Protein AF-A0A832WD34-F1 (afdb_monomer)

pLDDT: mean 85.53, std 12.36, range [41.16, 97.94]

Sequence (203 aa):
YNPTEKSVNLSGWQISSSVGQKKTLTLPPSAIIKPGQFLVYSNQILWFSDISEQVVLKDKNGEIIDQTQVISDKKNDANSWQRKYDGLISDSNQWIFRMSSPGSSNGKLFGGPTNLTELTTSVTTDKKDYLLDETVTISGNVSKRVYQEKPSFSQQELTINVDGPAKFQQSFTMYPDANLKFKTKIKLDPVLGATLGTYKVDV

Nearest PDB structures (foldseek):
  5a42-assembly1_A  TM=3.932E-01  e=2.091E-01  Escherichia coli K-12
  6ujc-assembly1_F  TM=4.995E-01  e=8.156E-01  Mus musculus
  2otp-assembly1_B  TM=2.218E-01  e=7.345E-01  Homo sapiens
  2otp-assembly1_A  TM=2.019E-01  e=6.278E-01  Homo sapiens
  6mee-assembly2_C  TM=1.961E-01  e=6.620E+00  Homo sapiens

Structure (mmCIF, N/CA/C/O backbone):
data_AF-A0A832WD34-F1
#
_entry.id   AF-A0A832WD34-F1
#
loop_
_atom_site.group_PDB
_atom_site.id
_atom_site.type_symbol
_atom_site.label_atom_id
_atom_site.label_alt_id
_atom_site.label_comp_id
_atom_site.label_asym_id
_atom_site.label_entity_id
_atom_site.label_seq_id
_atom_site.pdbx_PDB_ins_code
_atom_site.Cartn_x
_atom_site.Cartn_y
_atom_site.Cartn_z
_atom_site.occupancy
_atom_site.B_iso_or_equiv
_atom_site.auth_seq_id
_atom_site.auth_comp_id
_atom_site.auth_asym_id
_atom_site.auth_atom_id
_atom_site.pdbx_PDB_model_num
ATOM 1 N N . TYR A 1 1 ? -11.645 -2.636 10.013 1.00 88.75 1 TYR A N 1
ATOM 2 C CA . TYR A 1 1 ? -11.880 -2.478 8.564 1.00 88.75 1 TYR A CA 1
ATOM 3 C C . TYR A 1 1 ? -11.519 -3.778 7.877 1.00 88.75 1 TYR A C 1
ATOM 5 O O . TYR A 1 1 ? -10.545 -4.392 8.295 1.00 88.75 1 TYR A O 1
ATOM 13 N N . ASN A 1 2 ? -12.274 -4.195 6.863 1.00 91.50 2 ASN A N 1
ATOM 14 C CA . ASN A 1 2 ? -11.920 -5.344 6.033 1.00 91.50 2 ASN A CA 1
ATOM 15 C C . ASN A 1 2 ? -11.350 -4.872 4.678 1.00 91.50 2 ASN A C 1
ATOM 17 O O . ASN A 1 2 ? -12.132 -4.443 3.829 1.00 91.50 2 ASN A O 1
ATOM 21 N N . PRO A 1 3 ? -10.021 -4.960 4.459 1.00 84.31 3 PRO A N 1
ATOM 22 C CA . PRO A 1 3 ? -9.390 -4.592 3.188 1.00 84.31 3 PRO A CA 1
ATOM 23 C C . PRO A 1 3 ? -9.536 -5.645 2.082 1.00 84.31 3 PRO A C 1
ATOM 25 O O . PRO A 1 3 ? -9.027 -5.429 0.988 1.00 84.31 3 PRO A O 1
ATOM 28 N N . THR A 1 4 ? -10.147 -6.798 2.358 1.00 84.62 4 THR A N 1
ATOM 29 C CA . THR A 1 4 ? -10.204 -7.926 1.420 1.00 84.62 4 THR A CA 1
ATOM 30 C C . THR A 1 4 ? -11.494 -7.928 0.600 1.00 84.62 4 THR A C 1
ATOM 32 O O . THR A 1 4 ? -12.499 -7.341 0.995 1.00 84.62 4 THR A O 1
ATOM 35 N N . GLU A 1 5 ? -11.489 -8.677 -0.504 1.00 86.44 5 GLU A N 1
ATOM 36 C CA . GLU A 1 5 ? -12.651 -8.865 -1.390 1.00 86.44 5 GLU A CA 1
ATOM 37 C C . GLU A 1 5 ? -13.674 -9.887 -0.865 1.00 86.44 5 GLU A C 1
ATOM 39 O O . GLU A 1 5 ? -14.709 -10.130 -1.486 1.00 86.44 5 GLU A O 1
ATOM 44 N N . LYS A 1 6 ? -13.411 -10.518 0.285 1.00 91.25 6 LYS A N 1
ATOM 45 C CA . LYS A 1 6 ? -14.305 -11.515 0.890 1.00 91.25 6 LYS A CA 1
ATOM 46 C C . LYS A 1 6 ? -14.783 -11.049 2.251 1.00 91.25 6 LYS A C 1
ATOM 48 O O . LYS A 1 6 ? -14.125 -10.269 2.927 1.00 91.25 6 LYS A O 1
ATOM 53 N N . SER A 1 7 ? -15.943 -11.542 2.672 1.00 93.56 7 SER A N 1
ATOM 54 C CA . SER A 1 7 ? -16.406 -11.291 4.037 1.00 93.56 7 SER A CA 1
ATOM 55 C C . SER A 1 7 ? -15.483 -11.986 5.038 1.00 93.56 7 SER A C 1
ATOM 57 O O . SER A 1 7 ? -15.128 -13.149 4.848 1.00 93.56 7 SER A O 1
ATOM 59 N N . VAL A 1 8 ? -15.125 -11.283 6.110 1.00 95.06 8 VAL A N 1
ATOM 60 C CA . VAL A 1 8 ? -14.297 -11.810 7.200 1.00 95.06 8 VAL A CA 1
ATOM 61 C C . VAL A 1 8 ? -15.191 -12.064 8.405 1.00 95.06 8 VAL A C 1
ATOM 63 O O . VAL A 1 8 ? -15.891 -11.160 8.858 1.00 95.06 8 VAL A O 1
ATOM 66 N N . ASN A 1 9 ? -15.177 -13.295 8.914 1.00 96.19 9 ASN A N 1
ATOM 67 C CA . ASN A 1 9 ? -15.919 -13.678 10.110 1.00 96.19 9 ASN A CA 1
ATOM 68 C C . ASN A 1 9 ? -15.007 -13.598 11.342 1.00 96.19 9 ASN A C 1
ATOM 70 O O . ASN A 1 9 ? -14.022 -14.326 11.430 1.00 96.19 9 ASN A O 1
ATOM 74 N N . LEU A 1 10 ? -15.365 -12.731 12.287 1.00 96.19 10 LEU A N 1
ATOM 75 C CA . LEU A 1 10 ? -14.656 -12.494 13.544 1.00 96.19 10 LEU A CA 1
ATOM 76 C C . LEU A 1 10 ? -15.416 -13.056 14.756 1.00 96.19 10 LEU A C 1
ATOM 78 O O . LEU A 1 10 ? -15.178 -12.649 15.889 1.00 96.19 10 LEU A O 1
ATOM 82 N N . SER A 1 11 ? -16.364 -13.968 14.544 1.00 96.62 11 SER A N 1
ATOM 83 C CA . SER A 1 11 ? -17.124 -14.591 15.633 1.00 96.62 11 SER A CA 1
ATOM 84 C C . SER A 1 11 ? -16.194 -15.252 16.649 1.00 96.62 11 SER A C 1
ATOM 86 O O . SER A 1 11 ? -15.326 -16.046 16.280 1.00 96.62 11 SER A O 1
ATOM 88 N N . GLY A 1 12 ? -16.383 -14.936 17.931 1.00 95.88 12 GLY A N 1
ATOM 89 C CA . GLY A 1 12 ? -15.562 -15.465 19.023 1.00 95.88 12 GLY A CA 1
ATOM 90 C C . GLY A 1 12 ? -14.187 -14.808 19.176 1.00 95.88 12 GLY A C 1
ATOM 91 O O . GLY A 1 12 ? -13.471 -15.152 20.110 1.00 95.88 12 GLY A O 1
ATOM 92 N N . TRP A 1 13 ? -13.817 -13.859 18.311 1.00 96.75 13 TRP A N 1
ATOM 93 C CA . TRP A 1 13 ? -12.621 -13.035 18.511 1.00 96.75 13 TRP A CA 1
ATOM 94 C C . TRP A 1 13 ? -12.803 -12.115 19.714 1.00 96.75 13 TRP A C 1
ATOM 96 O O . TRP A 1 13 ? -13.922 -11.900 20.185 1.00 96.75 13 TRP A O 1
ATOM 106 N N . GLN A 1 14 ? -11.707 -11.547 20.207 1.00 94.00 14 GLN A N 1
ATOM 107 C CA . GLN A 1 14 ? -11.714 -10.750 21.425 1.00 94.00 14 GLN A CA 1
ATOM 108 C C . GLN A 1 14 ? -11.053 -9.389 21.234 1.00 94.00 14 GLN A C 1
ATOM 110 O O . GLN A 1 14 ? -9.983 -9.283 20.643 1.00 94.00 14 GLN A O 1
ATOM 115 N N . ILE A 1 15 ? -11.675 -8.349 21.789 1.00 92.00 15 ILE A N 1
ATOM 116 C CA . ILE A 1 15 ? -11.064 -7.031 21.988 1.00 92.00 15 ILE A CA 1
ATOM 117 C C . ILE A 1 15 ? -10.775 -6.892 23.480 1.00 92.00 15 ILE A C 1
ATOM 119 O O . ILE A 1 15 ? -11.701 -6.904 24.293 1.00 92.00 15 ILE A O 1
ATOM 123 N N . SER A 1 16 ? -9.505 -6.768 23.848 1.00 88.75 16 SER A N 1
ATOM 124 C CA . SER A 1 16 ? -9.070 -6.694 25.247 1.00 88.75 16 SER A CA 1
ATOM 125 C C . SER A 1 16 ? -8.228 -5.455 25.537 1.00 88.75 16 SER A C 1
ATOM 127 O O . SER A 1 16 ? -7.508 -4.985 24.655 1.00 88.75 16 SER A O 1
ATOM 129 N N . SER A 1 17 ? -8.292 -4.955 26.774 1.00 85.56 17 SER A N 1
ATOM 130 C CA . SER A 1 17 ? -7.327 -3.978 27.296 1.00 85.56 17 SER A CA 1
ATOM 131 C C . SER A 1 17 ? -6.049 -4.693 27.752 1.00 85.56 17 SER A C 1
ATOM 133 O O . SER A 1 17 ? -6.120 -5.806 28.289 1.00 85.56 17 SER A O 1
ATOM 135 N N . SER A 1 18 ? -4.878 -4.103 27.507 1.00 71.31 18 SER A N 1
ATOM 136 C CA . SER A 1 18 ? -3.597 -4.709 27.898 1.00 71.31 18 SER A CA 1
ATOM 137 C C . SER A 1 18 ? -3.152 -4.306 29.305 1.00 71.31 18 SER A C 1
ATOM 139 O O . SER A 1 18 ? -2.456 -5.084 29.964 1.00 71.31 18 SER A O 1
ATOM 141 N N . VAL A 1 19 ? -3.581 -3.140 29.802 1.00 62.22 19 VAL A N 1
ATOM 142 C CA . VAL A 1 19 ? -3.152 -2.568 31.084 1.00 62.22 19 VAL A CA 1
ATOM 143 C C . VAL A 1 19 ? -4.368 -2.358 32.005 1.00 62.22 19 VAL A C 1
ATOM 145 O O . VAL A 1 19 ? -5.505 -2.183 31.577 1.00 62.22 19 VAL A O 1
ATOM 148 N N . GLY A 1 20 ? -4.172 -2.489 33.320 1.00 61.31 20 GLY A N 1
ATOM 149 C CA . GLY A 1 20 ? -5.226 -2.257 34.316 1.00 61.31 20 GLY A CA 1
ATOM 150 C C . GLY A 1 20 ? -6.281 -3.370 34.424 1.00 61.31 20 GLY A C 1
ATOM 151 O O . GLY A 1 20 ? -5.977 -4.475 34.873 1.00 61.31 20 GLY A O 1
ATOM 152 N N . GLN A 1 21 ? -7.541 -3.058 34.081 1.00 59.19 21 GLN A N 1
ATOM 153 C CA . GLN A 1 21 ? -8.738 -3.853 34.431 1.00 59.19 21 GLN A CA 1
ATOM 154 C C . GLN A 1 21 ? -8.922 -5.152 33.616 1.00 59.19 21 GLN A C 1
ATOM 156 O O . GLN A 1 21 ? -9.857 -5.903 33.895 1.00 59.19 21 GLN A O 1
ATOM 161 N N . LYS A 1 22 ? -8.048 -5.430 32.630 1.00 72.38 22 LYS A N 1
ATOM 162 C CA . LYS A 1 22 ? -8.058 -6.632 31.762 1.00 72.38 22 LYS A CA 1
ATOM 163 C C . LYS A 1 22 ? -9.449 -6.970 31.205 1.00 72.38 22 LYS A C 1
ATOM 165 O O . LYS A 1 22 ? -9.848 -8.136 31.128 1.00 72.38 22 LYS A O 1
ATOM 170 N N . LYS A 1 23 ? -10.212 -5.944 30.828 1.00 82.38 23 LYS A N 1
ATOM 171 C CA . LYS A 1 23 ? -11.563 -6.125 30.290 1.00 82.38 23 LYS A CA 1
ATOM 172 C C . LYS A 1 23 ? -11.483 -6.726 28.896 1.00 82.38 23 LYS A C 1
ATOM 174 O O . LYS A 1 23 ? -10.657 -6.309 28.087 1.00 82.38 23 LYS A O 1
ATOM 179 N N . THR A 1 24 ? -12.359 -7.688 28.616 1.00 88.44 24 THR A N 1
ATOM 180 C CA . THR A 1 24 ? -12.393 -8.412 27.341 1.00 88.44 24 THR A CA 1
ATOM 181 C C . THR A 1 24 ? -13.810 -8.446 26.784 1.00 88.44 24 THR A C 1
ATOM 183 O O . THR A 1 24 ? -14.747 -8.837 27.476 1.00 88.44 24 THR A O 1
ATOM 186 N N . LEU A 1 25 ? -13.967 -8.022 25.532 1.00 90.62 25 LEU A N 1
ATOM 187 C CA . LEU A 1 25 ? -15.200 -8.106 24.758 1.00 90.62 25 LEU A CA 1
ATOM 188 C C . LEU A 1 25 ? -15.053 -9.260 23.773 1.00 90.62 25 LEU A C 1
ATOM 190 O O . LEU A 1 25 ? -14.199 -9.197 22.893 1.00 90.62 25 LEU A O 1
ATOM 194 N N . THR A 1 26 ? -15.892 -10.287 23.901 1.00 93.12 26 THR A N 1
ATOM 195 C CA . THR A 1 26 ? -15.971 -11.362 22.903 1.00 93.12 26 THR A CA 1
ATOM 196 C C . THR A 1 26 ? -16.969 -10.970 21.820 1.00 93.12 26 THR A C 1
ATOM 198 O O . THR A 1 26 ? -18.099 -10.586 22.124 1.00 93.12 26 THR A O 1
ATOM 201 N N . LEU A 1 27 ? -16.551 -11.047 20.560 1.00 94.00 27 LEU A N 1
ATOM 202 C CA . LEU A 1 27 ? -17.364 -10.645 19.422 1.00 94.00 27 LEU A CA 1
ATOM 203 C C . LEU A 1 27 ? -18.474 -11.67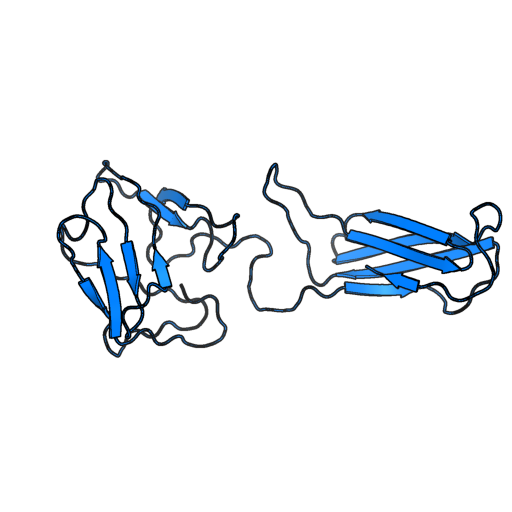7 19.150 1.00 94.00 27 LEU A C 1
ATOM 205 O O . LEU A 1 27 ? -18.207 -12.886 19.167 1.00 94.00 27 LEU A O 1
ATOM 209 N N . PRO A 1 28 ? -19.715 -11.228 18.885 1.00 94.31 28 PRO A N 1
ATOM 210 C CA . PRO A 1 28 ? -20.861 -12.118 18.729 1.00 94.31 28 PRO A CA 1
ATOM 211 C C . PRO A 1 28 ? -20.768 -12.962 17.445 1.00 94.31 28 PRO A C 1
ATOM 213 O O . PRO A 1 28 ? -20.027 -12.608 16.527 1.00 94.31 28 PRO A O 1
ATOM 216 N N . PRO A 1 29 ? -21.589 -14.021 17.306 1.00 93.12 29 PRO A N 1
ATOM 217 C CA . PRO A 1 29 ? -21.681 -14.823 16.077 1.00 93.12 29 PRO A CA 1
ATOM 218 C C . PRO A 1 29 ? -22.020 -14.029 14.801 1.00 93.12 29 PRO A C 1
ATOM 220 O O . PRO A 1 29 ? -21.829 -14.502 13.684 1.00 93.12 29 PRO A O 1
ATOM 223 N N . SER A 1 30 ? -22.556 -12.817 14.952 1.00 92.38 30 SER A N 1
ATOM 224 C CA . SER A 1 30 ? -22.881 -11.902 13.856 1.00 92.38 30 SER A CA 1
ATOM 225 C C . SER A 1 30 ? -21.730 -10.965 13.471 1.00 92.38 30 SER A C 1
ATOM 227 O O . SER A 1 30 ? -21.931 -10.074 12.647 1.00 92.38 30 SER A O 1
ATOM 229 N N . ALA A 1 31 ? -20.536 -11.121 14.057 1.00 95.44 31 ALA A N 1
ATOM 230 C CA . ALA A 1 31 ? -19.374 -10.265 13.815 1.00 95.44 31 ALA A CA 1
ATOM 231 C C . ALA A 1 31 ? -18.721 -10.549 12.452 1.00 95.44 31 ALA A C 1
ATOM 233 O O . ALA A 1 31 ? -17.592 -11.026 12.361 1.00 95.44 31 ALA A O 1
ATOM 234 N N . ILE A 1 32 ? -19.444 -10.254 11.374 1.00 96.06 32 ILE A N 1
ATOM 235 C CA . ILE A 1 32 ? -18.994 -10.431 9.995 1.00 96.06 32 ILE A CA 1
ATOM 236 C C . ILE A 1 32 ? -18.754 -9.057 9.377 1.00 96.06 32 ILE A C 1
ATOM 238 O O . ILE A 1 32 ? -19.649 -8.213 9.340 1.00 96.06 32 ILE A O 1
ATOM 242 N N . ILE A 1 33 ? -17.554 -8.842 8.841 1.00 95.00 33 ILE A N 1
ATOM 243 C CA . ILE A 1 33 ? -17.196 -7.614 8.130 1.00 95.00 33 ILE A CA 1
ATOM 244 C C . ILE A 1 33 ? -17.207 -7.889 6.630 1.00 95.00 33 ILE A C 1
ATOM 246 O O . ILE A 1 33 ? -16.381 -8.651 6.126 1.00 95.00 33 ILE A O 1
ATOM 250 N N . LYS A 1 34 ? -18.125 -7.255 5.898 1.00 94.19 34 LYS A N 1
ATOM 251 C CA . LYS A 1 34 ? -18.163 -7.314 4.426 1.00 94.19 34 LYS A CA 1
ATOM 252 C C . LYS A 1 34 ? -16.952 -6.588 3.801 1.00 94.19 34 LYS A C 1
ATOM 254 O O . LYS A 1 34 ? -16.343 -5.760 4.484 1.00 94.19 34 LYS A O 1
ATOM 259 N N . PRO A 1 35 ? -16.610 -6.862 2.528 1.00 91.38 35 PRO A N 1
ATOM 260 C CA . PRO A 1 35 ? -15.543 -6.155 1.818 1.00 91.38 35 PRO A CA 1
ATOM 261 C C . PRO A 1 35 ? -15.674 -4.633 1.925 1.00 91.38 35 PRO A C 1
ATOM 263 O O . PRO A 1 35 ? -16.764 -4.084 1.746 1.00 91.38 35 PRO A O 1
ATOM 266 N N . GLY A 1 36 ? -14.580 -3.955 2.269 1.00 86.25 36 GLY A N 1
ATOM 267 C CA . GLY A 1 36 ? -14.528 -2.496 2.380 1.00 86.25 36 GLY A CA 1
ATOM 268 C C . GLY A 1 36 ? -15.348 -1.890 3.526 1.00 86.25 36 GLY A C 1
ATOM 269 O O . GLY A 1 36 ? -15.499 -0.672 3.577 1.00 86.25 36 GLY A O 1
ATOM 270 N N . GLN A 1 37 ? -15.900 -2.701 4.433 1.00 92.00 37 GLN A N 1
ATOM 271 C CA . GLN A 1 37 ? -16.712 -2.217 5.551 1.00 92.00 37 GLN A CA 1
ATOM 272 C C . GLN A 1 37 ? -15.920 -2.122 6.860 1.00 92.00 37 GLN A C 1
ATOM 274 O O . GLN A 1 37 ? -14.842 -2.703 7.045 1.00 92.00 37 GLN A O 1
ATOM 279 N N . PHE A 1 38 ? -16.502 -1.385 7.802 1.00 92.25 38 PHE A N 1
ATOM 280 C CA . PHE A 1 38 ? -16.020 -1.236 9.167 1.00 92.25 38 PHE A CA 1
ATOM 281 C C . PHE A 1 38 ? -16.971 -1.942 10.122 1.00 92.25 38 PHE A C 1
ATOM 283 O O . PHE A 1 38 ? -18.183 -1.935 9.932 1.00 92.25 38 PHE A O 1
ATOM 290 N N . LEU A 1 39 ? -16.401 -2.519 11.174 1.00 91.94 39 LEU A N 1
ATOM 291 C CA . LEU A 1 39 ? -17.155 -2.961 12.332 1.00 91.94 39 LEU A CA 1
ATOM 292 C C . LEU A 1 39 ? -16.748 -2.057 13.482 1.00 91.94 39 LEU A C 1
ATOM 294 O O . LEU A 1 39 ? -15.557 -1.913 13.762 1.00 91.94 39 LEU A O 1
ATOM 298 N N . VAL A 1 40 ? -17.737 -1.399 14.069 1.00 90.12 40 VAL A N 1
ATOM 299 C CA . VAL A 1 40 ? -17.545 -0.407 15.121 1.00 90.12 40 VAL A CA 1
ATOM 300 C C . VAL A 1 40 ? -18.183 -0.951 16.379 1.00 90.12 40 VAL A C 1
ATOM 302 O O . VAL A 1 40 ? -19.339 -1.368 16.358 1.00 90.12 40 VAL A O 1
ATOM 305 N N . TYR A 1 41 ? -17.424 -0.929 17.466 1.00 85.50 41 TYR A N 1
ATOM 306 C CA . TYR A 1 41 ? -17.918 -1.282 18.783 1.00 85.50 41 TYR A CA 1
ATOM 307 C C . TYR A 1 41 ? -17.806 -0.071 19.688 1.00 85.50 41 TYR A C 1
ATOM 309 O O . TYR A 1 41 ? -16.733 0.508 19.843 1.00 85.50 41 TYR A O 1
ATOM 317 N N . SER A 1 42 ? -18.926 0.277 20.301 1.00 80.19 42 SER A N 1
ATOM 318 C CA . SER A 1 42 ? -18.961 1.145 21.466 1.00 80.19 42 SER A CA 1
ATOM 319 C C . SER A 1 42 ? -19.165 0.251 22.675 1.00 80.19 42 SER A C 1
ATOM 321 O O . SER A 1 42 ? -19.980 -0.670 22.637 1.00 80.19 42 SER A O 1
ATOM 323 N N . ASN A 1 43 ? -18.395 0.488 23.727 1.00 73.38 43 ASN A N 1
ATOM 324 C CA . ASN A 1 43 ? -18.474 -0.305 24.942 1.00 73.38 43 ASN A CA 1
ATOM 325 C C . ASN A 1 43 ? -18.774 0.585 26.150 1.00 73.38 43 ASN A C 1
ATOM 327 O O . ASN A 1 43 ? -18.927 1.798 26.010 1.00 73.38 43 ASN A O 1
ATOM 331 N N . GLN A 1 44 ? -18.903 -0.021 27.328 1.00 71.06 44 GLN A N 1
ATOM 332 C CA . GLN A 1 44 ? -19.229 0.689 28.561 1.00 71.06 44 GLN A CA 1
ATOM 333 C C . GLN A 1 44 ? -18.168 1.743 28.915 1.00 71.06 44 GLN A C 1
ATOM 335 O O . GLN A 1 44 ? -16.987 1.600 28.594 1.00 71.06 44 GLN A O 1
ATOM 340 N N . ILE A 1 45 ? -18.600 2.787 29.625 1.00 67.38 45 ILE A N 1
ATOM 341 C CA . ILE A 1 45 ? -17.722 3.827 30.175 1.00 67.38 45 ILE A CA 1
ATOM 342 C C . ILE A 1 45 ? -16.634 3.155 31.042 1.00 67.38 45 ILE A C 1
ATOM 344 O O . ILE A 1 45 ? -16.897 2.152 31.710 1.00 67.38 45 ILE A O 1
ATOM 348 N N . LEU A 1 46 ? -15.409 3.697 31.031 1.00 68.75 46 LEU A N 1
ATOM 349 C CA . LEU A 1 46 ? -14.242 3.175 31.767 1.00 68.75 46 LEU A CA 1
ATOM 350 C C . LEU A 1 46 ? -13.768 1.782 31.310 1.00 68.75 46 LEU A C 1
ATOM 352 O O . LEU A 1 46 ? -13.296 0.980 32.120 1.00 68.75 46 LEU A O 1
ATOM 356 N N . TRP A 1 47 ? -13.925 1.440 30.028 1.00 76.38 47 TRP A N 1
ATOM 357 C CA . TRP A 1 47 ? -13.357 0.197 29.490 1.00 76.38 47 TRP A CA 1
ATOM 358 C C . TRP A 1 47 ? -11.826 0.236 29.385 1.00 76.38 47 TRP A C 1
ATOM 360 O O . TRP A 1 47 ? -11.170 -0.777 29.616 1.00 76.38 47 TRP A O 1
ATOM 370 N N . PHE A 1 48 ? -11.283 1.408 29.062 1.00 77.25 48 PHE A N 1
ATOM 371 C CA . PHE A 1 48 ? -9.862 1.676 28.861 1.00 77.25 48 PHE A CA 1
ATOM 372 C C . PHE A 1 48 ? -9.400 2.763 29.834 1.00 77.25 48 PHE A C 1
ATOM 374 O O . PHE A 1 48 ? -10.190 3.638 30.193 1.00 77.25 48 PHE A O 1
ATOM 381 N N . SER A 1 49 ? -8.144 2.689 30.275 1.00 75.88 49 SER A N 1
ATOM 382 C CA . SER A 1 49 ? -7.473 3.794 30.963 1.00 75.88 49 SER A CA 1
ATOM 383 C C . SER A 1 49 ? -7.078 4.884 29.962 1.00 75.88 49 SER A C 1
ATOM 385 O O . SER A 1 49 ? -6.597 4.583 28.873 1.00 75.88 49 SER A O 1
ATOM 387 N N . ASP A 1 50 ? -7.186 6.150 30.362 1.00 74.56 50 ASP A N 1
ATOM 388 C CA . ASP A 1 50 ? -6.727 7.304 29.566 1.00 74.56 50 ASP A CA 1
ATOM 389 C C . ASP A 1 50 ? -5.184 7.385 29.479 1.00 74.56 50 ASP A C 1
ATOM 391 O O . ASP A 1 50 ? -4.606 8.180 28.729 1.00 74.56 50 ASP A O 1
ATOM 395 N N . ILE A 1 51 ? -4.489 6.570 30.283 1.00 77.25 51 ILE A N 1
ATOM 396 C CA . ILE A 1 51 ? -3.033 6.567 30.438 1.00 77.25 51 ILE A CA 1
ATOM 397 C C . ILE A 1 51 ? -2.474 5.170 30.185 1.00 77.25 51 ILE A C 1
ATOM 399 O O . ILE A 1 51 ? -2.907 4.203 30.817 1.00 77.25 51 ILE A O 1
ATOM 403 N N . SER A 1 52 ? -1.444 5.115 29.333 1.00 78.00 52 SER A N 1
ATOM 404 C CA . SER A 1 52 ? -0.613 3.933 29.056 1.00 78.00 52 SER A CA 1
ATOM 405 C C . SER A 1 52 ? -1.406 2.664 28.733 1.00 78.00 52 SER A C 1
ATOM 407 O O . SER A 1 52 ? -1.013 1.569 29.126 1.00 78.00 52 SER A O 1
ATOM 409 N N . GLU A 1 53 ? -2.519 2.810 28.022 1.00 81.88 53 GLU A N 1
ATOM 410 C CA . GLU A 1 53 ? -3.376 1.701 27.620 1.00 81.88 53 GLU A CA 1
ATOM 411 C C . GLU A 1 53 ? -3.054 1.256 26.192 1.00 81.88 53 GLU A C 1
ATOM 413 O O . GLU A 1 53 ? -2.523 2.015 25.375 1.00 81.88 53 GLU A O 1
ATOM 418 N N . GLN A 1 54 ? -3.394 0.011 25.879 1.00 86.56 54 GLN A N 1
ATOM 419 C CA . GLN A 1 54 ? -3.400 -0.481 24.511 1.00 86.56 54 GLN A CA 1
ATOM 420 C C . GLN A 1 54 ? -4.625 -1.367 24.285 1.00 86.56 54 GLN A C 1
ATOM 422 O O . GLN A 1 54 ? -5.036 -2.152 25.144 1.00 86.56 54 GLN A O 1
ATOM 427 N N . VAL A 1 55 ? -5.192 -1.253 23.086 1.00 88.19 55 VAL A N 1
ATOM 428 C CA . VAL A 1 55 ? -6.260 -2.137 22.624 1.00 88.19 55 VAL A CA 1
ATOM 429 C C . VAL A 1 55 ? -5.622 -3.296 21.876 1.00 88.19 55 VAL A C 1
ATOM 431 O O . VAL A 1 55 ? -4.828 -3.087 20.959 1.00 88.19 55 VAL A O 1
ATOM 434 N N . VAL A 1 56 ? -5.975 -4.516 22.267 1.00 89.62 56 VAL A N 1
ATOM 435 C CA . VAL A 1 56 ? -5.467 -5.755 21.672 1.00 89.62 56 VAL A CA 1
ATOM 436 C C . VAL A 1 56 ? -6.622 -6.507 21.030 1.00 89.62 56 VAL A C 1
ATOM 438 O O . VAL A 1 56 ? -7.643 -6.750 21.678 1.00 89.62 56 VAL A O 1
ATOM 441 N N . LEU A 1 57 ? -6.448 -6.897 19.772 1.00 92.12 57 LEU A N 1
ATOM 442 C CA . LEU A 1 57 ? -7.347 -7.780 19.044 1.00 92.12 57 LEU A CA 1
ATOM 443 C C . LEU A 1 57 ? -6.765 -9.194 19.050 1.00 92.12 57 LEU A C 1
ATOM 445 O O . LEU A 1 57 ? -5.642 -9.404 18.590 1.00 92.12 57 LEU A O 1
ATOM 449 N N . LYS A 1 58 ? -7.541 -10.159 19.539 1.00 93.81 58 LYS A N 1
ATOM 450 C CA . LYS A 1 58 ? -7.183 -11.578 19.541 1.00 93.81 58 LYS A CA 1
ATOM 451 C C . LYS A 1 58 ? -8.162 -12.394 18.718 1.00 93.81 58 LYS A C 1
ATOM 453 O O . LYS A 1 58 ? -9.349 -12.064 18.662 1.00 93.81 58 LYS A O 1
ATOM 458 N N . ASP A 1 59 ? -7.674 -13.461 18.107 1.00 94.75 59 ASP A N 1
ATOM 459 C CA . ASP A 1 59 ? -8.528 -14.436 17.444 1.00 94.75 59 ASP A CA 1
ATOM 460 C C . ASP A 1 59 ? -9.289 -15.314 18.459 1.00 94.75 59 ASP A C 1
ATOM 462 O O . ASP A 1 59 ? -9.150 -15.178 19.677 1.00 94.75 59 ASP A O 1
ATOM 466 N N . LYS A 1 60 ? -10.113 -16.240 17.954 1.00 94.81 60 LYS A N 1
ATOM 467 C CA . LYS A 1 60 ? -10.892 -17.173 18.788 1.00 94.81 60 LYS A CA 1
ATOM 468 C C . LYS A 1 60 ? -10.041 -18.152 19.612 1.00 94.81 60 LYS A C 1
ATOM 470 O O . LYS A 1 60 ? -10.566 -18.767 20.535 1.00 94.81 60 LYS A O 1
ATOM 475 N N . ASN A 1 61 ? -8.771 -18.344 19.250 1.00 94.38 61 ASN A N 1
ATOM 476 C CA . ASN A 1 61 ? -7.834 -19.223 19.947 1.00 94.38 61 ASN A CA 1
ATOM 477 C C . ASN A 1 61 ? -6.987 -18.448 20.975 1.00 94.38 61 ASN A C 1
ATOM 479 O O . ASN A 1 61 ? -6.232 -19.059 21.728 1.00 94.38 61 ASN A O 1
ATOM 483 N N . GLY A 1 62 ? -7.122 -17.118 21.027 1.00 89.94 62 GLY A N 1
ATOM 484 C CA . GLY A 1 62 ? -6.383 -16.235 21.925 1.00 89.94 62 GLY A CA 1
ATOM 485 C C . GLY A 1 62 ? -5.071 -15.692 21.349 1.00 89.94 62 GLY A C 1
ATOM 486 O O . GLY A 1 62 ? -4.340 -15.020 22.081 1.00 89.94 62 GLY A O 1
ATOM 487 N N . GLU A 1 63 ? -4.771 -15.940 20.072 1.00 94.12 63 GLU A N 1
ATOM 488 C CA . GLU A 1 63 ? -3.596 -15.391 19.387 1.00 94.12 63 GLU A CA 1
ATOM 489 C C . GLU A 1 63 ? -3.779 -13.893 19.122 1.00 94.12 63 GLU A C 1
ATOM 491 O O . GLU A 1 63 ? -4.856 -13.456 18.718 1.00 94.12 63 GLU A O 1
ATOM 496 N N . ILE A 1 64 ? -2.737 -13.087 19.352 1.00 91.38 64 ILE A N 1
ATOM 497 C CA . ILE A 1 64 ? -2.774 -11.640 19.101 1.00 91.38 64 ILE A CA 1
ATOM 498 C C . ILE A 1 64 ? -2.653 -11.385 17.597 1.00 91.38 64 ILE A C 1
ATOM 500 O O . ILE A 1 64 ? -1.628 -11.694 16.997 1.00 91.38 64 ILE A O 1
ATOM 504 N N . ILE A 1 65 ? -3.678 -10.763 17.014 1.00 90.94 65 ILE A N 1
ATOM 505 C CA . ILE A 1 65 ? -3.737 -10.436 15.583 1.00 90.94 65 ILE A CA 1
ATOM 506 C C . ILE A 1 65 ? -3.312 -8.992 15.309 1.00 90.94 65 ILE A C 1
ATOM 508 O O . ILE A 1 65 ? -2.633 -8.725 14.322 1.00 90.94 65 ILE A O 1
ATOM 512 N N . ASP A 1 66 ? -3.711 -8.048 16.164 1.00 88.81 66 ASP A N 1
ATOM 513 C CA . ASP A 1 66 ? -3.271 -6.652 16.078 1.00 88.81 66 ASP A CA 1
ATOM 514 C C . ASP A 1 66 ? -3.305 -5.996 17.461 1.00 88.81 66 ASP A C 1
ATOM 516 O O . ASP A 1 66 ? -4.028 -6.427 18.364 1.00 88.81 66 ASP A O 1
ATOM 520 N N . GLN A 1 67 ? -2.533 -4.929 17.622 1.00 88.38 67 GLN A N 1
ATOM 521 C CA . GLN A 1 67 ? -2.515 -4.126 18.835 1.00 88.38 67 GLN A CA 1
ATOM 522 C C . GLN A 1 67 ? -2.180 -2.667 18.527 1.00 88.38 67 GLN A C 1
ATOM 524 O O . GLN A 1 67 ? -1.412 -2.351 17.614 1.00 88.38 67 GLN A O 1
ATOM 529 N N . THR A 1 68 ? -2.745 -1.753 19.308 1.00 87.19 68 THR A N 1
ATOM 530 C CA . THR A 1 68 ? -2.409 -0.327 19.206 1.00 87.19 68 THR A CA 1
ATOM 531 C C . THR A 1 68 ? -1.024 -0.044 19.777 1.00 87.19 68 THR A C 1
ATOM 533 O O . THR A 1 68 ? -0.452 -0.863 20.494 1.00 87.19 68 THR A O 1
ATOM 536 N N . GLN A 1 69 ? -0.467 1.134 19.497 1.00 85.12 69 GLN A N 1
ATOM 537 C CA . GLN A 1 69 ? 0.655 1.618 20.305 1.00 85.12 69 GLN A CA 1
ATOM 538 C C . GLN A 1 69 ? 0.174 1.914 21.735 1.00 85.12 69 GLN A C 1
ATOM 540 O O . GLN A 1 69 ? -1.014 2.163 21.952 1.00 85.12 69 GLN A O 1
ATOM 545 N N . VAL A 1 70 ? 1.101 1.883 22.696 1.00 85.62 70 VAL A N 1
ATOM 546 C CA . VAL A 1 70 ? 0.844 2.325 24.072 1.00 85.62 70 VAL A CA 1
ATOM 547 C C . VAL A 1 70 ? 0.923 3.847 24.087 1.00 85.62 70 VAL A C 1
ATOM 549 O O . VAL A 1 70 ? 2.006 4.430 24.129 1.00 85.62 70 VAL A O 1
ATOM 552 N N . ILE A 1 71 ? -0.234 4.486 23.973 1.00 79.81 71 ILE A N 1
ATOM 553 C CA . ILE A 1 71 ? -0.388 5.935 23.806 1.00 79.81 71 ILE A CA 1
ATOM 554 C C . ILE A 1 71 ? -1.453 6.442 24.771 1.00 79.81 71 ILE A C 1
ATOM 556 O O . ILE A 1 71 ? -2.324 5.694 25.200 1.00 79.81 71 ILE A O 1
ATOM 560 N N . SER A 1 72 ? -1.342 7.706 25.170 1.00 83.06 72 SER A N 1
ATOM 561 C CA . SER A 1 72 ? -2.270 8.327 26.120 1.00 83.06 72 SER A CA 1
ATOM 562 C C . SER A 1 72 ? -3.088 9.408 25.431 1.00 83.06 72 SER A C 1
ATOM 564 O O . SER A 1 72 ? -2.563 10.136 24.581 1.00 83.06 72 SER A O 1
ATOM 566 N N . ASP A 1 73 ? -4.337 9.544 25.853 1.00 82.50 73 ASP A N 1
ATOM 567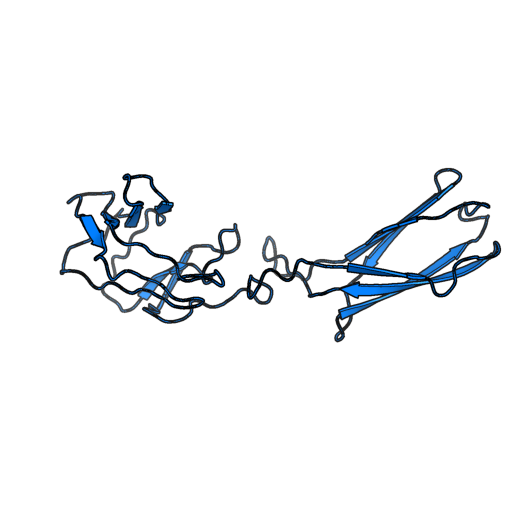 C CA . ASP A 1 73 ? -5.191 10.678 25.530 1.00 82.50 73 ASP A CA 1
ATOM 568 C C . ASP A 1 73 ? -5.842 11.172 26.818 1.00 82.50 73 ASP A C 1
ATOM 570 O O . ASP A 1 73 ? -6.710 10.527 27.387 1.00 82.50 73 ASP A O 1
ATOM 574 N N . LYS A 1 74 ? -5.354 12.307 27.318 1.00 83.62 74 LYS A N 1
ATOM 575 C CA . LYS A 1 74 ? -5.824 12.898 28.578 1.00 83.62 74 LYS A CA 1
ATOM 576 C C . LYS A 1 74 ? -6.918 13.939 28.354 1.00 83.62 74 LYS A C 1
ATOM 578 O O . LYS A 1 74 ? -7.354 14.578 29.312 1.00 83.62 74 LYS A O 1
ATOM 583 N N . LYS A 1 75 ? -7.279 14.204 27.096 1.00 82.94 75 LYS A N 1
ATOM 584 C CA . LYS A 1 75 ? -8.291 15.190 26.739 1.00 82.94 75 LYS A CA 1
ATOM 585 C C . LYS A 1 75 ? -9.565 14.436 26.411 1.00 82.94 75 LYS A C 1
ATOM 587 O O . LYS A 1 75 ? -9.611 13.671 25.463 1.00 82.94 75 LYS A O 1
ATOM 592 N N . ASN A 1 76 ? -10.626 14.715 27.153 1.00 81.44 76 ASN A N 1
ATOM 593 C CA . ASN A 1 76 ? -11.951 14.174 26.856 1.00 81.44 76 ASN A CA 1
ATOM 594 C C . ASN A 1 76 ? -12.607 14.962 25.708 1.00 81.44 76 ASN A C 1
ATOM 596 O O . ASN A 1 76 ? -13.668 15.559 25.890 1.00 81.44 76 ASN A O 1
ATOM 600 N N . ASP A 1 77 ? -11.932 15.038 24.557 1.00 87.81 77 ASP A N 1
ATOM 601 C CA . ASP A 1 77 ? -12.429 15.671 23.336 1.00 87.81 77 ASP A CA 1
ATOM 602 C C . ASP A 1 77 ? -12.811 14.620 22.272 1.00 87.81 77 ASP A C 1
ATOM 604 O O . ASP A 1 77 ? -12.875 13.424 22.546 1.00 87.81 77 ASP A O 1
ATOM 608 N N . ALA A 1 78 ? -13.185 15.063 21.069 1.00 88.56 78 ALA A N 1
ATOM 609 C CA . ALA A 1 78 ? -13.633 14.164 20.002 1.00 88.56 78 ALA A CA 1
ATOM 610 C C . ALA A 1 78 ? -12.478 13.535 19.195 1.00 88.56 78 ALA A C 1
ATOM 612 O O . ALA A 1 78 ? -12.727 12.809 18.222 1.00 88.56 78 ALA A O 1
ATOM 613 N N . ASN A 1 79 ? -11.223 13.836 19.529 1.00 90.00 79 ASN A N 1
ATOM 614 C CA . ASN A 1 79 ? -10.065 13.263 18.862 1.00 90.00 79 ASN A CA 1
ATOM 615 C C . ASN A 1 79 ? -9.775 11.855 19.379 1.00 90.00 79 ASN A C 1
ATOM 617 O O . ASN A 1 79 ? -10.246 11.428 20.425 1.00 90.00 79 ASN A O 1
ATOM 621 N N . SER A 1 80 ? -9.025 11.103 18.588 1.00 88.94 80 SER A N 1
ATOM 622 C CA . SER A 1 80 ? -8.487 9.816 1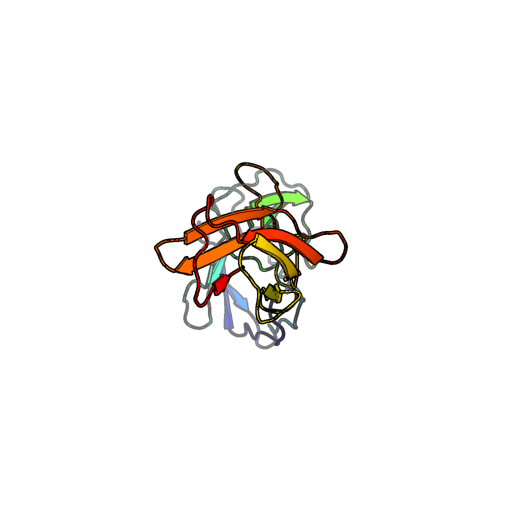8.994 1.00 88.94 80 SER A CA 1
ATOM 623 C C . SER A 1 80 ? -7.198 9.528 18.245 1.00 88.94 80 SER A C 1
ATOM 625 O O . SER A 1 80 ? -6.921 10.069 17.165 1.00 88.94 80 SER A O 1
ATOM 627 N N . TRP A 1 81 ? -6.402 8.636 18.824 1.00 88.81 81 TRP A N 1
ATOM 628 C CA . TRP A 1 81 ? -5.350 7.966 18.087 1.00 88.81 81 TRP A CA 1
ATOM 629 C C . TRP A 1 81 ? -5.965 6.924 17.158 1.00 88.81 81 TRP A C 1
ATOM 631 O O . TRP A 1 81 ? -6.666 6.015 17.595 1.00 88.81 81 TRP A O 1
ATOM 641 N N . GLN A 1 82 ? -5.666 7.037 15.869 1.00 90.25 82 GLN A N 1
ATOM 642 C CA . GLN A 1 82 ? -6.156 6.121 14.841 1.00 90.25 82 GLN A CA 1
ATOM 643 C C . GLN A 1 82 ? -5.098 5.884 13.761 1.00 90.25 82 GLN A C 1
ATOM 645 O O . GLN A 1 82 ? -4.154 6.661 13.610 1.00 90.25 82 GLN A O 1
ATOM 650 N N . ARG A 1 83 ? -5.236 4.786 13.010 1.00 88.81 83 ARG A N 1
ATOM 651 C CA . ARG A 1 83 ? -4.385 4.491 11.845 1.00 88.81 83 ARG A CA 1
ATOM 652 C C . ARG A 1 83 ? -4.531 5.610 10.802 1.00 88.81 83 ARG A C 1
ATOM 654 O O . ARG A 1 83 ? -5.641 6.078 10.558 1.00 88.81 83 ARG A O 1
ATOM 661 N N . LYS A 1 84 ? -3.432 6.011 10.154 1.00 87.75 84 LYS A N 1
ATOM 662 C CA . LYS A 1 84 ? -3.430 7.028 9.086 1.00 87.75 84 LYS A CA 1
ATOM 663 C C . LYS A 1 84 ? -4.237 6.585 7.860 1.00 87.75 84 LYS A C 1
ATOM 665 O O . LYS A 1 84 ? -4.884 7.424 7.245 1.00 87.75 84 LYS A O 1
ATOM 670 N N . TYR A 1 85 ? -4.212 5.295 7.526 1.00 87.56 85 TYR A N 1
ATOM 671 C CA . TYR A 1 85 ? -4.894 4.712 6.372 1.00 87.56 85 TYR A CA 1
ATOM 672 C C . TYR A 1 85 ? -5.658 3.430 6.724 1.00 87.56 85 TYR A C 1
ATOM 674 O O . TYR A 1 85 ? -5.280 2.663 7.618 1.00 87.56 85 TYR A O 1
ATOM 682 N N . ASP A 1 86 ? -6.717 3.154 5.969 1.00 87.69 86 ASP A N 1
ATOM 683 C CA . ASP A 1 86 ? -7.528 1.949 6.145 1.00 87.69 86 ASP A CA 1
ATOM 684 C C . ASP A 1 86 ? -6.804 0.686 5.668 1.00 87.69 86 ASP A C 1
ATOM 686 O O . ASP A 1 86 ? -6.365 0.596 4.523 1.00 87.69 86 ASP A O 1
ATOM 690 N N . GLY A 1 87 ? -6.721 -0.328 6.536 1.00 79.94 87 GLY A N 1
ATOM 691 C CA . GLY A 1 87 ? -6.343 -1.698 6.156 1.00 79.94 87 GLY A CA 1
ATOM 692 C C . GLY A 1 87 ? -4.910 -1.903 5.664 1.00 79.94 87 GLY A C 1
ATOM 693 O O . GLY A 1 87 ? -4.579 -2.990 5.203 1.00 79.94 87 GLY A O 1
ATOM 694 N N . LEU A 1 88 ? -4.062 -0.881 5.753 1.00 77.38 88 LEU A N 1
ATOM 695 C CA . LEU A 1 88 ? -2.672 -0.950 5.329 1.00 77.38 88 LEU A CA 1
ATOM 696 C C . LEU A 1 88 ? -1.781 -1.445 6.476 1.00 77.38 88 LEU A C 1
ATOM 698 O O . LEU A 1 88 ? -1.793 -0.874 7.554 1.00 77.38 88 LEU A O 1
ATOM 702 N N . ILE A 1 89 ? -0.951 -2.459 6.269 1.00 67.19 89 ILE A N 1
ATOM 703 C CA . ILE A 1 89 ? 0.019 -2.896 7.287 1.00 67.19 89 ILE A CA 1
ATOM 704 C C . ILE A 1 89 ? 1.412 -2.615 6.727 1.00 67.19 89 ILE A C 1
ATOM 706 O O . ILE A 1 89 ? 2.024 -3.463 6.092 1.00 67.19 89 ILE A O 1
ATOM 710 N N . SER A 1 90 ? 1.867 -1.369 6.858 1.00 67.81 90 SER A N 1
ATOM 711 C CA . SER A 1 90 ? 3.210 -0.945 6.442 1.00 67.81 90 SER A CA 1
ATOM 712 C C . SER A 1 90 ? 3.691 0.233 7.284 1.00 67.81 90 SER A C 1
ATOM 714 O O . SER A 1 90 ? 2.893 0.864 7.982 1.00 67.81 90 SER A O 1
ATOM 716 N N . ASP A 1 91 ? 4.964 0.599 7.142 1.00 65.12 91 ASP A N 1
ATOM 717 C CA . ASP A 1 91 ? 5.572 1.756 7.814 1.00 65.12 91 ASP A CA 1
ATOM 718 C C . ASP A 1 91 ? 4.933 3.104 7.449 1.00 65.12 91 ASP A C 1
ATOM 720 O O . ASP A 1 91 ? 5.189 4.113 8.111 1.00 65.12 91 ASP A O 1
ATOM 724 N N . SER A 1 92 ? 4.088 3.140 6.418 1.00 62.84 92 SER A N 1
ATOM 725 C CA . SER A 1 92 ? 3.281 4.312 6.067 1.00 62.84 92 SER A CA 1
ATOM 726 C C . SER A 1 92 ? 1.925 4.354 6.790 1.00 62.84 92 SER A C 1
ATOM 728 O O . SER A 1 92 ? 1.322 5.423 6.878 1.00 62.84 92 SER A O 1
ATOM 730 N N . ASN A 1 93 ? 1.463 3.247 7.396 1.00 71.38 93 ASN A N 1
ATOM 731 C CA . ASN A 1 93 ? 0.246 3.221 8.218 1.00 71.38 93 ASN A CA 1
ATOM 732 C C . ASN A 1 93 ? 0.507 3.534 9.699 1.00 71.38 93 ASN A C 1
ATOM 734 O O . ASN A 1 93 ? 0.164 2.765 10.605 1.00 71.38 93 ASN A O 1
ATOM 738 N N . GLN A 1 94 ? 1.152 4.675 9.926 1.00 81.69 94 GLN A N 1
ATOM 739 C CA . GLN A 1 94 ? 1.443 5.196 11.259 1.00 81.69 94 GLN A CA 1
ATOM 740 C C . GLN A 1 94 ? 0.164 5.626 11.992 1.00 81.69 94 GLN A C 1
ATOM 742 O O . GLN A 1 94 ? -0.882 5.838 11.378 1.00 81.69 94 GLN A O 1
ATOM 747 N N . TRP A 1 95 ? 0.256 5.771 13.313 1.00 87.19 95 TRP A N 1
ATOM 748 C CA . TRP A 1 95 ? -0.811 6.340 14.134 1.00 87.19 95 TRP A CA 1
ATOM 749 C C . TRP A 1 95 ? -0.802 7.869 14.038 1.00 87.19 95 TRP A C 1
ATOM 751 O O . TRP A 1 95 ? 0.260 8.490 14.047 1.00 87.19 95 TRP A O 1
ATOM 761 N N . ILE A 1 96 ? -1.981 8.480 13.951 1.00 89.94 96 ILE A N 1
ATOM 762 C CA . ILE A 1 96 ? -2.173 9.933 13.951 1.00 89.94 96 ILE A CA 1
ATOM 763 C C . ILE A 1 96 ? -3.250 10.315 14.966 1.00 89.94 96 ILE A C 1
ATOM 765 O O . ILE A 1 96 ? -4.232 9.590 15.135 1.00 89.94 96 ILE A O 1
ATOM 769 N N . PHE A 1 97 ? -3.065 11.458 15.627 1.00 90.38 97 PHE A N 1
ATOM 770 C CA . PHE A 1 97 ? -4.032 12.024 16.562 1.00 90.38 97 PHE A CA 1
ATOM 771 C C . PHE A 1 97 ? -4.869 13.102 15.865 1.00 90.38 97 PHE A C 1
ATOM 773 O O . PHE A 1 97 ? -4.330 14.129 15.448 1.00 90.38 97 PHE A O 1
ATOM 780 N N . ARG A 1 98 ? -6.169 12.854 15.678 1.00 92.88 98 ARG A N 1
ATOM 781 C CA . ARG A 1 98 ? -7.117 13.783 15.026 1.00 92.88 98 ARG A CA 1
ATOM 782 C C . ARG A 1 98 ? -8.560 13.400 15.364 1.00 92.88 98 ARG A C 1
ATOM 784 O O . ARG A 1 98 ? -8.776 12.386 16.020 1.00 92.88 98 ARG A O 1
ATOM 791 N N . MET A 1 99 ? -9.532 14.148 14.842 1.00 91.88 99 MET A N 1
ATOM 792 C CA . MET A 1 99 ? -10.961 13.867 15.018 1.00 91.88 99 MET A CA 1
ATOM 793 C C . MET A 1 99 ? -11.300 12.409 14.683 1.00 91.88 99 MET A C 1
ATOM 795 O O . MET A 1 99 ? -10.917 11.898 13.627 1.00 91.88 99 MET A O 1
ATOM 799 N N . SER A 1 100 ? -12.002 11.743 15.596 1.00 90.50 100 SER A N 1
ATOM 800 C CA . SER A 1 100 ? -12.369 10.333 15.467 1.00 90.50 100 SER A CA 1
ATOM 801 C C . SER A 1 100 ? -13.253 10.092 14.245 1.00 90.50 100 SER A C 1
ATOM 803 O O . SER A 1 100 ? -14.191 10.848 13.998 1.00 90.50 100 SER A O 1
ATOM 805 N N . SER A 1 101 ? -13.004 9.006 13.510 1.00 91.94 101 SER A N 1
ATOM 806 C CA . SER A 1 101 ? -13.802 8.623 12.336 1.00 91.94 101 SER A CA 1
ATOM 807 C C . SER A 1 101 ? -14.462 7.239 12.493 1.00 91.94 101 SER A C 1
ATOM 809 O O . SER A 1 101 ? -14.218 6.344 11.678 1.00 91.94 101 SER A O 1
ATOM 811 N N . PRO A 1 102 ? -15.288 7.002 13.534 1.00 90.44 102 PRO A N 1
ATOM 812 C CA . PRO A 1 102 ? -15.898 5.695 13.761 1.00 90.44 102 PRO A CA 1
ATOM 813 C C . PRO A 1 102 ? -16.766 5.287 12.566 1.00 90.44 102 PRO A C 1
ATOM 815 O O . PRO A 1 102 ? -17.658 6.014 12.138 1.00 90.44 102 PRO A O 1
ATOM 818 N N . GLY A 1 103 ? -16.477 4.117 11.998 1.00 89.56 103 GLY A N 1
ATOM 819 C CA . GLY A 1 103 ? -17.213 3.580 10.848 1.00 89.56 103 GLY A CA 1
ATOM 820 C C . GLY A 1 103 ? -16.939 4.288 9.521 1.00 89.56 103 GLY A C 1
ATOM 821 O O . GLY A 1 103 ? -17.520 3.909 8.509 1.00 89.56 103 GLY A O 1
ATOM 822 N N . SER A 1 104 ? -16.056 5.286 9.517 1.00 90.06 104 SER A N 1
ATOM 823 C CA . SER A 1 104 ? -15.673 6.061 8.340 1.00 90.06 104 SER A CA 1
ATOM 824 C C . SER A 1 104 ? -14.218 5.797 7.964 1.00 90.06 104 SER A C 1
ATOM 826 O O . SER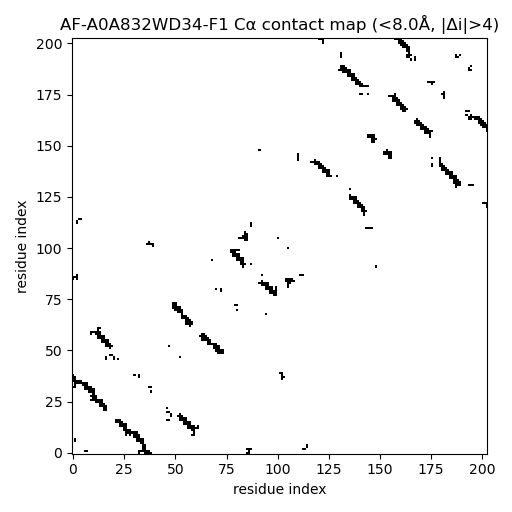 A 1 104 ? -13.415 5.344 8.779 1.00 90.06 104 SER A O 1
ATOM 828 N N . SER A 1 105 ? -13.884 6.087 6.707 1.00 88.69 105 SER A N 1
ATOM 829 C CA . SER A 1 105 ? -12.531 5.907 6.185 1.00 88.69 105 SER A CA 1
ATOM 830 C C . SER A 1 105 ? -11.534 6.824 6.888 1.00 88.69 105 SER A C 1
ATOM 832 O O . SER A 1 105 ? -11.762 8.030 6.983 1.00 88.69 105 SER A O 1
ATOM 834 N N . ASN A 1 106 ? -10.389 6.276 7.300 1.00 89.19 106 ASN A N 1
ATOM 835 C CA . ASN A 1 106 ? -9.241 7.081 7.719 1.00 89.19 106 ASN A CA 1
ATOM 836 C C . ASN A 1 106 ? -8.498 7.725 6.539 1.00 89.19 106 ASN A C 1
ATOM 838 O O . ASN A 1 106 ? -7.585 8.528 6.739 1.00 89.19 106 ASN A O 1
ATOM 842 N N . GLY A 1 107 ? -8.903 7.402 5.316 1.00 83.56 107 GLY A N 1
ATOM 843 C CA . GLY A 1 107 ? -8.185 7.701 4.096 1.00 83.56 107 GLY A CA 1
ATOM 844 C C . GLY A 1 107 ? -7.546 6.442 3.531 1.00 83.56 107 GLY A C 1
ATOM 845 O O . GLY A 1 107 ? -7.286 5.453 4.221 1.00 83.56 107 GLY A O 1
ATOM 846 N N . LYS A 1 108 ? -7.265 6.496 2.237 1.00 74.19 108 LYS A N 1
ATOM 847 C CA . LYS A 1 108 ? -6.470 5.494 1.537 1.00 74.19 108 LYS A CA 1
ATOM 848 C C . LYS A 1 108 ? -5.170 6.161 1.126 1.00 74.19 108 LYS A C 1
ATOM 850 O O . LYS A 1 108 ? -5.178 7.333 0.752 1.00 74.19 108 LYS A O 1
ATOM 855 N N . LEU A 1 109 ? -4.069 5.418 1.155 1.00 62.84 109 LEU A N 1
ATOM 856 C CA . LEU A 1 109 ? -2.913 5.817 0.362 1.00 62.84 109 LEU A CA 1
ATOM 857 C C . LEU A 1 109 ? -3.394 6.000 -1.075 1.00 62.84 109 LEU A C 1
ATOM 859 O O . LEU A 1 109 ? -4.024 5.092 -1.625 1.00 62.84 109 LEU A O 1
ATOM 863 N N . PHE A 1 110 ? -3.077 7.130 -1.698 1.00 48.56 110 PHE A N 1
ATOM 864 C CA . PHE A 1 110 ? -3.162 7.232 -3.148 1.00 48.56 110 PHE A CA 1
ATOM 865 C C . PHE A 1 110 ? -2.205 6.172 -3.729 1.00 48.56 110 PHE A C 1
ATOM 867 O O . PHE A 1 110 ? -0.989 6.320 -3.656 1.00 48.56 110 PHE A O 1
ATOM 874 N N . GLY A 1 111 ? -2.761 5.044 -4.191 1.00 51.06 111 GLY A N 1
ATOM 875 C CA . GLY A 1 111 ? -2.011 3.854 -4.630 1.00 51.06 111 GLY A CA 1
ATOM 876 C C . GLY A 1 111 ? -2.007 2.631 -3.682 1.00 51.06 111 GLY A C 1
ATOM 877 O O . GLY A 1 111 ? -1.431 1.605 -4.059 1.00 51.06 111 GLY A O 1
ATOM 878 N N . GLY A 1 112 ? -2.655 2.692 -2.503 1.00 42.38 112 GLY A N 1
ATOM 879 C CA . GLY A 1 112 ? -2.827 1.575 -1.543 1.00 42.38 112 GLY A CA 1
ATOM 880 C C . GLY A 1 112 ? -4.098 0.735 -1.771 1.00 42.38 112 GLY A C 1
ATOM 881 O O . GLY A 1 112 ? -5.024 1.198 -2.437 1.00 42.38 112 GLY A O 1
ATOM 882 N N . PRO A 1 113 ? -4.146 -0.520 -1.279 1.00 42.81 113 PRO A N 1
ATOM 883 C CA . PRO A 1 113 ? -4.750 -1.649 -1.977 1.00 42.81 113 PRO A CA 1
ATOM 884 C C . PRO A 1 113 ? -6.264 -1.495 -2.092 1.00 42.81 113 PRO A C 1
ATOM 886 O O . PRO A 1 113 ? -7.011 -1.613 -1.125 1.00 42.81 113 PRO A O 1
ATOM 889 N N . THR A 1 114 ? -6.708 -1.250 -3.315 1.00 41.16 114 THR A N 1
ATOM 890 C CA . THR A 1 114 ? -8.089 -1.469 -3.729 1.00 41.16 114 THR A CA 1
ATOM 891 C C . THR A 1 114 ? -7.951 -2.477 -4.859 1.00 41.16 114 THR A C 1
ATOM 893 O O . THR A 1 114 ? -7.491 -2.100 -5.930 1.00 41.16 114 THR A O 1
ATOM 896 N N . ASN A 1 115 ? -8.216 -3.755 -4.570 1.00 43.88 115 ASN A N 1
ATOM 897 C CA . ASN A 1 115 ? -7.837 -4.921 -5.375 1.00 43.88 115 ASN A CA 1
ATOM 898 C C . ASN A 1 115 ? -6.316 -5.129 -5.552 1.00 43.88 115 ASN A C 1
ATOM 900 O O . ASN A 1 115 ? -5.568 -4.229 -5.931 1.00 43.88 115 ASN A O 1
ATOM 904 N N . LEU A 1 116 ? -5.839 -6.355 -5.320 1.00 43.53 116 LEU A N 1
ATOM 905 C CA . LEU A 1 116 ? -4.528 -6.821 -5.786 1.00 43.53 116 LEU A CA 1
ATOM 906 C C . LEU A 1 116 ? -4.557 -6.981 -7.319 1.00 43.53 116 LEU A C 1
ATOM 908 O O . LEU A 1 116 ? -4.405 -8.081 -7.837 1.00 43.53 116 LEU A O 1
ATOM 912 N N . THR A 1 117 ? -4.756 -5.900 -8.074 1.00 48.22 117 THR A N 1
ATOM 913 C CA . THR A 1 117 ? -4.127 -5.851 -9.396 1.00 48.22 117 THR A CA 1
ATOM 914 C C . THR A 1 117 ? -2.638 -5.736 -9.107 1.00 48.22 117 THR A C 1
ATOM 916 O O . THR A 1 117 ? -2.187 -4.693 -8.620 1.00 48.22 117 THR A O 1
ATOM 919 N N . GLU A 1 118 ? -1.912 -6.840 -9.279 1.00 59.09 118 GLU A N 1
ATOM 920 C CA . GLU A 1 118 ? -0.454 -6.878 -9.175 1.00 59.09 118 GLU A CA 1
ATOM 921 C C . GLU A 1 118 ? 0.145 -5.671 -9.907 1.00 59.09 118 GLU A C 1
ATOM 923 O O . GLU A 1 118 ? -0.380 -5.234 -10.935 1.00 59.09 118 GLU A O 1
ATOM 928 N N . LEU A 1 119 ? 1.215 -5.091 -9.353 1.00 73.69 119 LEU A N 1
ATOM 929 C CA . LEU A 1 119 ? 1.965 -4.059 -10.059 1.00 73.69 119 LEU A CA 1
ATOM 930 C C . LEU A 1 119 ? 2.578 -4.714 -11.298 1.00 73.69 119 LEU A C 1
ATOM 932 O O . LEU A 1 119 ? 3.628 -5.338 -11.219 1.00 73.69 119 LEU A O 1
ATOM 936 N N . THR A 1 120 ? 1.895 -4.602 -12.428 1.00 78.81 120 THR A N 1
ATOM 937 C CA . THR A 1 120 ? 2.400 -5.091 -13.705 1.00 78.81 120 THR A CA 1
ATOM 938 C C . THR A 1 120 ? 3.089 -3.972 -14.468 1.00 78.81 120 THR A C 1
ATOM 940 O O . THR A 1 120 ? 2.637 -2.817 -14.471 1.00 78.81 120 THR A O 1
ATOM 943 N N . THR A 1 121 ? 4.183 -4.347 -15.123 1.00 84.56 121 THR A N 1
ATOM 944 C CA . THR A 1 121 ? 4.894 -3.561 -16.124 1.00 84.56 121 THR A CA 1
ATOM 945 C C . THR A 1 121 ? 4.815 -4.314 -17.451 1.00 84.56 121 THR A C 1
ATOM 947 O O . THR A 1 121 ? 4.767 -5.542 -17.506 1.00 84.56 121 THR A O 1
ATOM 950 N N . SER A 1 122 ? 4.727 -3.573 -18.547 1.00 89.75 122 SER A N 1
ATOM 951 C CA . SER A 1 122 ? 4.896 -4.111 -19.897 1.00 89.75 122 SER A CA 1
ATOM 952 C C . SER A 1 122 ? 6.007 -3.327 -20.560 1.00 89.75 122 SER A C 1
ATOM 954 O O . SER A 1 122 ? 6.042 -2.106 -20.419 1.00 89.75 122 SER A O 1
ATOM 956 N N . VAL A 1 123 ? 6.895 -4.006 -21.279 1.00 94.88 123 VAL A N 1
ATOM 957 C CA . VAL A 1 123 ? 7.972 -3.372 -22.036 1.00 94.88 123 VAL A CA 1
ATOM 958 C C . VAL A 1 123 ? 8.057 -3.987 -23.421 1.00 94.88 123 VAL A C 1
ATOM 960 O O . VAL A 1 123 ? 7.896 -5.192 -23.602 1.00 94.88 123 VAL A O 1
ATOM 963 N N . THR A 1 124 ? 8.258 -3.129 -24.410 1.00 95.88 124 THR A N 1
ATOM 964 C CA . THR A 1 124 ? 8.371 -3.491 -25.819 1.00 95.88 124 THR A CA 1
ATOM 965 C C . THR A 1 124 ? 9.357 -2.564 -26.510 1.00 95.88 124 THR A C 1
ATOM 967 O O . THR A 1 124 ? 9.598 -1.436 -26.070 1.00 95.88 124 THR A O 1
ATOM 970 N N . THR A 1 125 ? 9.904 -3.039 -27.616 1.00 96.94 125 THR A N 1
ATOM 971 C CA . THR A 1 125 ? 10.723 -2.263 -28.540 1.00 96.94 125 THR A CA 1
ATOM 972 C C . THR A 1 125 ? 9.941 -2.008 -29.829 1.00 96.94 125 THR A C 1
ATOM 974 O O . THR A 1 125 ? 8.973 -2.708 -30.131 1.00 96.94 125 THR A O 1
ATOM 977 N N . ASP A 1 126 ? 10.329 -0.993 -30.598 1.00 97.38 126 ASP A N 1
ATOM 978 C CA . ASP A 1 126 ? 9.673 -0.659 -31.869 1.00 97.38 126 ASP A CA 1
ATOM 979 C C . ASP A 1 126 ? 9.906 -1.697 -32.984 1.00 97.38 126 ASP A C 1
ATOM 981 O O . ASP A 1 126 ? 9.110 -1.783 -33.919 1.00 97.38 126 ASP A O 1
ATOM 985 N N . LYS A 1 127 ? 10.960 -2.513 -32.872 1.00 95.50 127 LYS A N 1
ATOM 986 C CA . LYS A 1 127 ? 11.304 -3.626 -33.767 1.00 95.50 127 LYS A CA 1
ATOM 987 C C . LYS A 1 127 ? 11.867 -4.798 -32.954 1.00 95.50 127 LYS A C 1
ATOM 989 O O . LYS A 1 127 ? 12.216 -4.641 -31.787 1.00 95.50 127 LYS A O 1
ATOM 994 N N . LYS A 1 128 ? 11.958 -5.979 -33.571 1.00 93.81 128 LYS A N 1
ATOM 995 C CA . LYS A 1 128 ? 12.585 -7.165 -32.956 1.00 93.81 128 LYS A CA 1
ATOM 996 C C . LYS A 1 128 ? 14.083 -7.265 -33.237 1.00 93.81 128 LYS A C 1
ATOM 998 O O . LYS A 1 128 ? 14.822 -7.720 -32.375 1.00 93.81 128 LYS A O 1
ATOM 1003 N N . ASP A 1 129 ? 14.502 -6.803 -34.410 1.00 96.19 129 ASP A N 1
ATOM 1004 C CA . ASP A 1 129 ? 15.873 -6.891 -34.897 1.00 96.19 129 ASP A CA 1
ATOM 1005 C C . ASP A 1 129 ? 16.351 -5.506 -35.327 1.00 96.19 129 ASP A C 1
ATOM 1007 O O . ASP A 1 129 ? 15.578 -4.719 -35.887 1.00 96.19 129 ASP A O 1
ATOM 1011 N N . TYR A 1 130 ? 17.623 -5.228 -35.057 1.00 96.06 130 TYR A N 1
ATOM 1012 C CA . TYR A 1 130 ? 18.261 -3.945 -35.321 1.00 96.06 130 TYR A CA 1
ATOM 1013 C C . TYR A 1 130 ? 19.645 -4.155 -35.927 1.00 96.06 130 TYR A C 1
ATOM 1015 O O . TYR A 1 130 ? 20.343 -5.117 -35.594 1.00 96.06 130 TYR A O 1
ATOM 1023 N N . LEU A 1 131 ? 20.055 -3.232 -36.789 1.00 95.38 131 LEU A N 1
ATOM 1024 C CA . LEU A 1 131 ? 21.449 -3.097 -37.200 1.00 95.38 131 LEU A CA 1
ATOM 1025 C C . LEU A 1 131 ? 22.224 -2.279 -36.158 1.00 95.38 131 LEU A C 1
ATOM 1027 O O . LEU A 1 131 ? 21.649 -1.488 -35.407 1.00 95.38 131 LEU A O 1
ATOM 1031 N N . LEU A 1 132 ? 23.548 -2.445 -36.131 1.00 93.50 132 LEU A N 1
ATOM 1032 C CA . LEU A 1 132 ? 24.410 -1.521 -35.392 1.00 93.50 132 LEU A CA 1
ATOM 1033 C C . LEU A 1 132 ? 24.210 -0.090 -35.921 1.00 93.50 132 LEU A C 1
ATOM 1035 O O . LEU A 1 132 ? 23.837 0.110 -37.076 1.00 93.50 132 LEU A O 1
ATOM 1039 N N . ASP A 1 133 ? 24.411 0.884 -35.040 1.00 92.06 133 ASP A N 1
ATOM 1040 C CA . ASP A 1 133 ? 24.121 2.314 -35.204 1.00 92.06 133 ASP A CA 1
ATOM 1041 C C . ASP A 1 133 ? 22.637 2.711 -35.272 1.00 92.06 133 ASP A C 1
ATOM 1043 O O . ASP A 1 133 ? 22.323 3.907 -35.203 1.00 92.06 133 ASP A O 1
ATOM 1047 N N . GLU A 1 134 ? 21.698 1.758 -35.321 1.00 96.50 134 GLU A N 1
ATOM 1048 C CA . GLU A 1 134 ? 20.277 2.082 -35.193 1.00 96.50 134 GLU A CA 1
ATOM 1049 C C . GLU A 1 134 ? 19.917 2.561 -33.780 1.00 96.50 134 GLU A C 1
ATOM 1051 O O . GLU A 1 134 ? 20.582 2.293 -32.776 1.00 96.50 134 GLU A O 1
ATOM 1056 N N . THR A 1 135 ? 18.811 3.303 -33.706 1.00 96.38 135 THR A N 1
ATOM 1057 C CA . THR A 1 135 ? 18.213 3.726 -32.441 1.00 96.38 135 THR A CA 1
ATOM 1058 C C . THR A 1 135 ? 17.019 2.842 -32.118 1.00 96.38 135 THR A C 1
ATOM 1060 O O . THR A 1 135 ? 16.024 2.852 -32.840 1.00 96.38 135 THR A O 1
ATOM 1063 N N . VAL A 1 136 ? 17.096 2.132 -30.999 1.00 96.75 136 VAL A N 1
ATOM 1064 C CA . VAL A 1 136 ? 15.995 1.351 -30.436 1.00 96.75 136 VAL A CA 1
ATOM 1065 C C . VAL A 1 136 ? 15.098 2.294 -29.645 1.00 96.75 136 VAL A C 1
ATOM 1067 O O . VAL A 1 136 ? 15.567 3.054 -28.794 1.00 96.75 136 VAL A O 1
ATOM 1070 N N . THR A 1 137 ? 13.796 2.239 -29.899 1.00 97.94 137 THR A N 1
ATOM 1071 C CA . THR A 1 137 ? 12.791 2.911 -29.075 1.00 97.94 137 THR A CA 1
ATOM 1072 C C . THR A 1 137 ? 12.177 1.897 -28.120 1.00 97.94 137 THR A C 1
ATOM 1074 O O . THR A 1 137 ? 11.483 0.980 -28.548 1.00 97.94 137 THR A O 1
ATOM 1077 N N . ILE A 1 138 ? 12.392 2.089 -26.820 1.00 97.88 138 ILE A N 1
ATOM 1078 C CA . ILE A 1 138 ? 11.829 1.251 -25.758 1.00 97.88 138 ILE A CA 1
ATOM 1079 C C . ILE A 1 138 ? 10.590 1.954 -25.213 1.00 97.88 138 ILE A C 1
ATOM 1081 O O . ILE A 1 138 ? 10.643 3.140 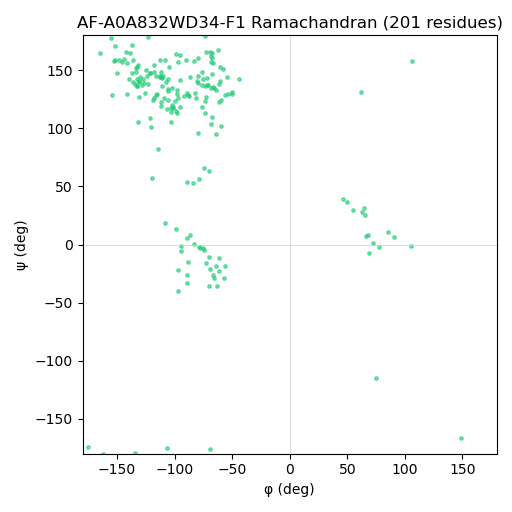-24.885 1.00 97.88 138 ILE A O 1
ATOM 1085 N N . SER A 1 139 ? 9.467 1.251 -25.114 1.00 96.94 139 SER A N 1
ATOM 1086 C CA . SER A 1 139 ? 8.231 1.810 -24.568 1.00 96.94 139 SER A CA 1
ATOM 1087 C C . SER A 1 139 ? 7.381 0.771 -23.861 1.00 96.94 139 SER A C 1
ATOM 1089 O O . SER A 1 139 ? 7.504 -0.431 -24.102 1.00 96.94 139 SER A O 1
ATOM 1091 N N . GLY A 1 140 ? 6.498 1.242 -22.991 1.00 95.00 140 GLY A N 1
ATOM 1092 C CA . GLY A 1 140 ? 5.700 0.355 -22.174 1.00 95.00 140 GLY A CA 1
ATOM 1093 C C . GLY A 1 140 ? 4.671 1.066 -21.319 1.00 95.00 140 GLY A C 1
ATOM 1094 O O . GLY A 1 140 ? 4.466 2.277 -21.430 1.00 95.00 140 GLY A O 1
ATOM 1095 N N . ASN A 1 141 ? 4.009 0.283 -20.476 1.00 90.62 141 ASN A N 1
ATOM 1096 C CA . ASN A 1 141 ? 2.946 0.747 -19.591 1.00 90.62 141 ASN A CA 1
ATOM 1097 C C . ASN A 1 141 ? 3.165 0.187 -18.191 1.00 90.62 141 ASN A C 1
ATOM 1099 O O . ASN A 1 141 ? 3.627 -0.948 -18.045 1.00 90.62 141 ASN A O 1
ATOM 1103 N N . VAL A 1 142 ? 2.746 0.949 -17.186 1.00 90.44 142 VAL A N 1
ATOM 1104 C CA . VAL A 1 142 ? 2.581 0.463 -15.816 1.00 90.44 142 VAL A CA 1
ATOM 1105 C C . VAL A 1 142 ? 1.116 0.433 -15.430 1.00 90.44 142 VAL A C 1
ATOM 1107 O O . VAL A 1 142 ? 0.323 1.264 -15.861 1.00 90.44 142 VAL A O 1
ATOM 1110 N N . SER A 1 143 ? 0.750 -0.511 -14.576 1.00 84.44 143 SER A N 1
ATOM 1111 C CA . SER A 1 143 ? -0.608 -0.596 -14.025 1.00 84.44 143 SER A CA 1
ATOM 1112 C C . SER A 1 143 ? -0.978 0.590 -13.125 1.00 84.44 143 SER A C 1
ATOM 1114 O O . SER A 1 143 ? -2.153 0.943 -13.039 1.00 84.44 143 SER A O 1
ATOM 1116 N N . LYS A 1 144 ? -0.000 1.216 -12.449 1.00 80.31 144 LYS A N 1
ATOM 1117 C CA . LYS A 1 144 ? -0.194 2.386 -11.573 1.00 80.31 144 LYS A CA 1
ATOM 1118 C C . LYS A 1 144 ? 1.122 3.099 -11.243 1.00 80.31 144 LYS A C 1
ATOM 1120 O O . LYS A 1 144 ? 2.199 2.532 -11.400 1.00 80.31 144 LYS A O 1
ATOM 1125 N N . ARG A 1 145 ? 1.026 4.328 -10.722 1.00 80.88 145 ARG A N 1
ATOM 1126 C CA . ARG A 1 145 ? 2.148 5.045 -10.087 1.00 80.88 145 ARG A CA 1
ATOM 1127 C C . ARG A 1 145 ? 2.358 4.550 -8.657 1.00 80.88 145 ARG A C 1
ATOM 1129 O O . ARG A 1 145 ? 1.389 4.248 -7.960 1.00 80.88 145 ARG A O 1
ATOM 1136 N N . VAL A 1 146 ? 3.614 4.514 -8.222 1.00 8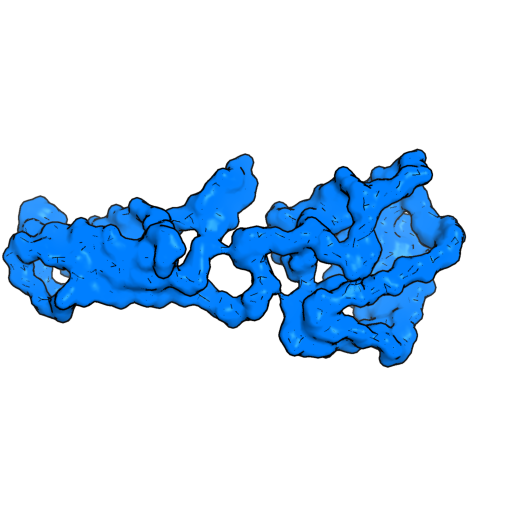1.69 146 VAL A N 1
ATOM 1137 C CA . VAL A 1 146 ? 4.005 4.188 -6.844 1.00 81.69 146 VAL A CA 1
ATOM 1138 C C . VAL A 1 146 ? 4.604 5.436 -6.202 1.00 81.69 146 VAL A C 1
ATOM 1140 O O . VAL A 1 146 ? 5.260 6.219 -6.884 1.00 81.69 146 VAL A O 1
ATOM 1143 N N . TYR A 1 147 ? 4.361 5.639 -4.909 1.00 78.50 147 TYR A N 1
ATOM 1144 C CA . TYR A 1 147 ? 4.850 6.790 -4.152 1.00 78.50 147 TYR A CA 1
ATOM 1145 C C . TYR A 1 147 ? 5.605 6.322 -2.907 1.00 78.50 147 TYR A C 1
ATOM 1147 O O . TYR A 1 147 ? 5.191 5.381 -2.231 1.00 78.50 147 TYR A O 1
ATOM 1155 N N . GLN A 1 148 ? 6.714 6.987 -2.609 1.00 72.81 148 GLN A N 1
ATOM 1156 C CA . GLN A 1 148 ? 7.478 6.857 -1.378 1.00 72.81 148 GLN A CA 1
ATOM 1157 C C . GLN A 1 148 ? 7.070 7.998 -0.441 1.00 72.81 148 GLN A C 1
ATOM 1159 O O . GLN A 1 148 ? 6.980 9.134 -0.882 1.00 72.81 148 GLN A O 1
ATOM 1164 N N . GLU A 1 149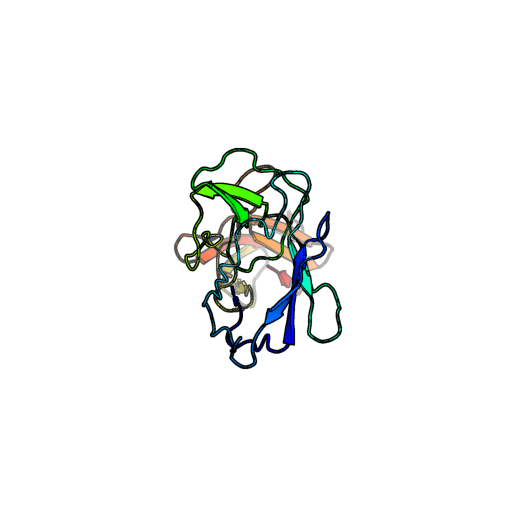 ? 6.792 7.714 0.836 1.00 63.47 149 GLU A N 1
ATOM 1165 C CA . GLU A 1 149 ? 6.408 8.753 1.815 1.00 63.47 149 GLU A CA 1
ATOM 1166 C C . GLU A 1 149 ? 7.576 9.247 2.685 1.00 63.47 149 GLU A C 1
ATOM 1168 O O . GLU A 1 149 ? 7.488 10.325 3.274 1.00 63.47 149 GLU A O 1
ATOM 1173 N N . LYS A 1 150 ? 8.644 8.452 2.821 1.00 57.00 150 LYS A N 1
ATOM 1174 C CA . LYS A 1 150 ? 9.785 8.737 3.704 1.00 57.00 150 LYS A CA 1
ATOM 1175 C C . LYS A 1 150 ? 11.110 8.568 2.958 1.00 57.00 150 LYS A C 1
ATOM 1177 O O . LYS A 1 150 ? 11.238 7.575 2.250 1.00 57.00 150 LYS A O 1
ATOM 1182 N N . PRO A 1 151 ? 12.109 9.446 3.164 1.00 69.81 151 PRO A N 1
ATOM 1183 C CA . PRO A 1 151 ? 12.097 10.575 4.103 1.00 69.81 151 PRO A CA 1
ATOM 1184 C C . PRO A 1 151 ? 11.212 11.747 3.648 1.00 69.81 151 PRO A C 1
ATOM 1186 O O . PRO A 1 151 ? 10.837 12.574 4.471 1.00 69.81 151 PRO A O 1
ATOM 1189 N N . SER A 1 152 ? 10.830 11.786 2.374 1.00 61.19 152 SER A N 1
ATOM 1190 C CA . SER A 1 152 ? 9.913 12.766 1.795 1.00 61.19 152 SER A CA 1
ATOM 1191 C C . SER A 1 152 ? 8.905 12.083 0.874 1.00 61.19 152 SER A C 1
ATOM 1193 O O . SER A 1 152 ? 9.140 10.972 0.398 1.00 61.19 152 SER A O 1
ATOM 1195 N N . PHE A 1 153 ? 7.772 12.753 0.639 1.00 68.19 153 PHE A N 1
ATOM 1196 C CA . PHE A 1 153 ? 6.779 12.298 -0.326 1.00 68.19 153 PHE A CA 1
ATOM 1197 C C . PHE A 1 153 ? 7.280 12.538 -1.754 1.00 68.19 153 PHE A C 1
ATOM 1199 O O . PHE A 1 153 ? 7.405 13.686 -2.182 1.00 68.19 153 PHE A O 1
ATOM 1206 N N . SER A 1 154 ? 7.546 11.465 -2.490 1.00 73.69 154 SER A N 1
ATOM 1207 C CA . SER A 1 154 ? 7.944 11.499 -3.896 1.00 73.69 154 SER A CA 1
ATOM 1208 C C . SER A 1 154 ? 7.302 10.349 -4.665 1.00 73.69 154 SER A C 1
ATOM 1210 O O . SER A 1 154 ? 6.916 9.325 -4.102 1.00 73.69 154 SER A O 1
ATOM 1212 N N . GLN A 1 155 ? 7.153 10.512 -5.976 1.00 77.19 155 GLN A N 1
ATOM 1213 C CA . GLN A 1 155 ? 6.826 9.384 -6.842 1.00 77.19 155 GLN A CA 1
ATOM 1214 C C . GLN A 1 155 ? 8.062 8.474 -6.949 1.00 77.19 155 GLN A C 1
ATOM 1216 O O . GLN A 1 155 ? 9.182 8.973 -6.962 1.00 77.19 155 GLN A O 1
ATOM 1221 N N . GLN A 1 156 ? 7.877 7.155 -7.009 1.00 82.81 156 GLN A N 1
ATOM 1222 C CA . GLN A 1 156 ? 8.962 6.234 -7.346 1.00 82.81 156 GLN A CA 1
ATOM 1223 C C . GLN A 1 156 ? 9.232 6.280 -8.851 1.00 82.81 156 GLN A C 1
ATOM 1225 O O . GLN A 1 156 ? 8.302 6.305 -9.666 1.00 82.81 156 GLN A O 1
ATOM 1230 N N . GLU A 1 157 ? 10.513 6.296 -9.195 1.00 88.81 157 GLU A N 1
ATOM 1231 C CA . GLU A 1 157 ? 10.988 6.186 -10.570 1.00 88.81 157 GLU A CA 1
ATOM 1232 C C . GLU A 1 157 ? 10.894 4.735 -11.047 1.00 88.81 157 GLU A C 1
ATOM 1234 O O . GLU A 1 157 ? 11.033 3.800 -10.256 1.00 88.81 157 GLU A O 1
ATOM 1239 N N . LEU A 1 158 ? 10.660 4.548 -12.346 1.00 90.94 158 LEU A N 1
ATOM 1240 C CA . LEU A 1 158 ? 10.886 3.257 -12.987 1.00 90.94 158 LEU A CA 1
ATOM 1241 C C . LEU A 1 158 ? 12.344 3.177 -13.418 1.00 90.94 158 LEU A C 1
ATOM 1243 O O . LEU A 1 158 ? 12.872 4.174 -13.912 1.00 90.94 158 LEU A O 1
ATOM 1247 N N . THR A 1 159 ? 12.931 1.987 -13.329 1.00 94.62 159 THR A N 1
ATOM 1248 C CA . THR A 1 159 ? 14.281 1.714 -13.825 1.00 94.62 159 THR A CA 1
ATOM 1249 C C . THR A 1 159 ? 14.199 0.782 -15.023 1.00 94.62 159 THR A C 1
ATOM 1251 O O . THR A 1 159 ? 13.724 -0.337 -14.895 1.00 94.62 159 THR A O 1
ATOM 1254 N N . ILE A 1 160 ? 14.680 1.227 -16.181 1.00 95.56 160 ILE A N 1
ATOM 1255 C CA . ILE A 1 160 ? 14.772 0.406 -17.393 1.00 95.56 160 ILE A CA 1
ATOM 1256 C C . ILE A 1 160 ? 16.217 -0.054 -17.531 1.00 95.56 160 ILE A C 1
ATOM 1258 O O . ILE A 1 160 ? 17.100 0.787 -17.706 1.00 95.56 160 ILE A O 1
ATOM 1262 N N . ASN A 1 161 ? 16.451 -1.363 -17.487 1.00 95.62 161 ASN A N 1
ATOM 1263 C CA . ASN A 1 161 ? 17.769 -1.963 -17.680 1.00 95.62 161 ASN A CA 1
ATOM 1264 C C . ASN A 1 161 ? 17.852 -2.618 -19.057 1.00 95.62 161 ASN A C 1
ATOM 1266 O O . ASN A 1 161 ? 16.934 -3.323 -19.476 1.00 95.62 161 ASN A O 1
ATOM 1270 N N . VAL A 1 162 ? 18.954 -2.366 -19.756 1.00 96.06 162 VAL A N 1
ATOM 1271 C CA . VAL A 1 162 ? 19.277 -2.972 -21.045 1.00 96.06 162 VAL A CA 1
ATOM 1272 C C . VAL A 1 162 ? 20.602 -3.702 -20.904 1.00 96.06 162 VAL A C 1
ATOM 1274 O O . VAL A 1 162 ? 21.651 -3.065 -20.806 1.00 96.06 162 VAL A O 1
ATOM 1277 N N . ASP A 1 163 ? 20.545 -5.028 -20.918 1.00 95.44 163 ASP A N 1
ATOM 1278 C CA . ASP A 1 163 ? 21.713 -5.902 -20.863 1.00 95.44 163 ASP A CA 1
ATOM 1279 C C . ASP A 1 163 ? 21.968 -6.506 -22.245 1.00 95.44 163 ASP A C 1
ATOM 1281 O O . ASP A 1 163 ? 21.058 -7.023 -22.895 1.00 95.44 163 ASP A O 1
ATOM 1285 N N . GLY A 1 164 ? 23.213 -6.448 -22.702 1.00 92.50 164 GLY A N 1
ATOM 1286 C CA . GLY A 1 164 ? 23.635 -6.982 -23.991 1.00 92.50 164 GLY A CA 1
ATOM 1287 C C . GLY A 1 164 ? 24.931 -7.789 -23.907 1.00 92.50 164 GLY A C 1
ATOM 1288 O O . GLY A 1 164 ? 25.523 -7.950 -22.834 1.00 92.50 164 GLY A O 1
ATOM 1289 N N . PRO A 1 165 ? 25.407 -8.313 -25.047 1.00 92.19 165 PRO A N 1
ATOM 1290 C CA . PRO A 1 165 ? 26.661 -9.052 -25.117 1.00 92.19 165 PRO A CA 1
ATOM 1291 C C . PRO A 1 165 ? 27.868 -8.185 -24.729 1.00 92.19 165 PRO A C 1
ATOM 1293 O O . PRO A 1 165 ? 27.781 -6.964 -24.623 1.00 92.19 165 PRO A O 1
ATOM 1296 N N . ALA A 1 166 ? 29.018 -8.830 -24.508 1.00 89.31 166 ALA A N 1
ATOM 1297 C CA . ALA A 1 166 ? 30.278 -8.155 -24.176 1.00 89.31 166 ALA A CA 1
ATOM 1298 C C . ALA A 1 166 ? 30.208 -7.216 -22.947 1.00 89.31 166 ALA A C 1
ATOM 1300 O O . ALA A 1 166 ? 30.987 -6.273 -22.845 1.00 89.31 166 ALA A O 1
ATOM 1301 N N . LYS A 1 167 ? 29.320 -7.521 -21.984 1.00 85.00 167 LYS A N 1
ATOM 1302 C CA . LYS A 1 167 ? 29.054 -6.720 -20.771 1.00 85.00 167 LYS A CA 1
ATOM 1303 C C . LYS A 1 167 ? 28.442 -5.346 -21.056 1.00 85.00 167 LYS A C 1
ATOM 1305 O O . LYS A 1 167 ? 28.592 -4.433 -20.247 1.00 85.00 167 LYS A O 1
ATOM 1310 N N . PHE A 1 168 ? 27.757 -5.192 -22.186 1.00 90.81 168 PHE A N 1
ATOM 1311 C CA . PHE A 1 168 ? 26.956 -4.004 -22.431 1.00 90.81 168 PHE A CA 1
ATOM 1312 C C . PHE A 1 168 ? 25.850 -3.901 -21.377 1.00 90.81 168 PHE A C 1
ATOM 1314 O O . PHE A 1 168 ? 25.044 -4.822 -21.246 1.00 90.81 168 PHE A O 1
ATOM 1321 N N . GLN A 1 169 ? 25.809 -2.788 -20.648 1.00 93.06 169 GLN A N 1
ATOM 1322 C CA . GLN A 1 169 ? 24.771 -2.495 -19.664 1.00 93.06 169 GLN A CA 1
ATOM 1323 C C . GLN A 1 169 ? 24.410 -1.018 -19.728 1.00 93.06 169 GLN A C 1
ATOM 1325 O O . GLN A 1 169 ? 25.286 -0.154 -19.652 1.00 93.06 169 GLN A O 1
ATOM 1330 N N . GLN A 1 170 ? 23.119 -0.721 -19.826 1.00 93.44 170 GLN A N 1
ATOM 1331 C CA . GLN A 1 170 ? 22.614 0.642 -19.743 1.00 93.44 170 GLN A CA 1
ATOM 1332 C C . GLN A 1 170 ? 21.373 0.691 -18.858 1.00 93.44 170 GLN A C 1
ATOM 1334 O O . GLN A 1 170 ? 20.524 -0.193 -18.922 1.00 93.44 170 GLN A O 1
ATOM 1339 N N . SER A 1 171 ? 21.273 1.731 -18.031 1.00 94.69 171 SER A N 1
ATOM 1340 C CA . SER A 1 171 ? 20.153 1.923 -17.113 1.00 94.69 171 SER A CA 1
ATOM 1341 C C . SER A 1 171 ? 19.603 3.339 -17.231 1.00 94.69 171 SER A C 1
ATOM 1343 O O . SER A 1 171 ? 20.363 4.297 -17.397 1.00 94.69 171 SER A O 1
ATOM 1345 N N . PHE A 1 172 ? 18.282 3.470 -17.161 1.00 93.06 172 PHE A N 1
ATOM 1346 C CA . PHE A 1 172 ? 17.578 4.747 -17.208 1.00 93.06 172 PHE A CA 1
ATOM 1347 C C . PHE A 1 172 ? 16.548 4.801 -16.095 1.00 93.06 172 PHE A C 1
ATOM 1349 O O . PHE A 1 172 ? 15.785 3.849 -15.936 1.00 93.06 172 PHE A O 1
ATOM 1356 N N . THR A 1 173 ? 16.463 5.932 -15.397 1.00 94.44 173 THR A N 1
ATOM 1357 C CA . THR A 1 173 ? 15.348 6.204 -14.494 1.00 94.44 173 THR A CA 1
ATOM 1358 C C . THR A 1 173 ? 14.426 7.263 -15.075 1.00 94.44 173 THR A C 1
ATOM 1360 O O . THR A 1 173 ? 14.862 8.218 -15.723 1.00 94.44 173 THR A O 1
ATOM 1363 N N . MET A 1 174 ? 13.120 7.066 -14.913 1.00 94.25 174 MET A N 1
ATOM 1364 C CA . MET A 1 174 ? 12.119 8.028 -15.369 1.00 94.25 174 MET A CA 1
ATOM 1365 C C . MET A 1 174 ? 10.817 7.905 -14.579 1.00 94.25 174 MET A C 1
ATOM 1367 O O . MET A 1 174 ? 10.670 7.026 -13.734 1.00 94.25 174 MET A O 1
ATOM 1371 N N . TYR A 1 175 ? 9.846 8.765 -14.885 1.00 93.38 175 TYR A N 1
ATOM 1372 C CA . TYR A 1 175 ? 8.477 8.661 -14.384 1.00 93.38 175 TYR A CA 1
ATOM 1373 C C . TYR A 1 175 ? 7.523 8.300 -15.528 1.00 93.38 175 TYR A C 1
ATOM 1375 O O . TYR A 1 175 ? 7.698 8.805 -16.641 1.00 93.38 175 TYR A O 1
ATOM 1383 N N . PRO A 1 176 ? 6.492 7.471 -15.283 1.00 92.62 176 PRO A N 1
ATOM 1384 C CA . PRO A 1 176 ? 5.439 7.258 -16.261 1.00 92.62 176 PRO A CA 1
ATOM 1385 C C . PRO A 1 176 ? 4.619 8.543 -16.447 1.00 92.62 176 PRO A C 1
ATOM 1387 O O . PRO A 1 176 ? 4.391 9.306 -15.500 1.00 92.62 176 PRO A O 1
ATOM 1390 N N . ASP A 1 177 ? 4.132 8.757 -17.664 1.00 90.06 177 ASP A N 1
ATOM 1391 C CA . ASP A 1 177 ? 3.321 9.911 -18.034 1.00 90.06 177 ASP A CA 1
ATOM 1392 C C . ASP A 1 177 ? 1.917 9.882 -17.389 1.00 90.06 177 ASP A C 1
ATOM 1394 O O . ASP A 1 177 ? 1.591 9.041 -16.542 1.00 90.06 177 ASP A O 1
ATOM 1398 N N . ALA A 1 178 ? 1.067 10.851 -17.740 1.00 84.69 178 ALA A N 1
ATOM 1399 C CA . ALA A 1 178 ? -0.313 10.932 -17.247 1.00 84.69 178 ALA A CA 1
ATOM 1400 C C . ALA A 1 178 ? -1.186 9.723 -17.635 1.00 84.69 178 ALA A C 1
ATOM 1402 O O . ALA A 1 178 ? -2.155 9.432 -16.940 1.00 84.69 178 ALA A O 1
ATOM 1403 N N . ASN A 1 179 ? -0.817 9.000 -18.693 1.00 87.56 179 ASN A N 1
ATOM 1404 C CA . ASN A 1 179 ? -1.499 7.811 -19.196 1.00 87.56 179 ASN A CA 1
ATOM 1405 C C . ASN A 1 179 ? -0.836 6.506 -18.725 1.00 87.56 179 ASN A C 1
ATOM 1407 O O . ASN A 1 179 ? -1.134 5.447 -19.275 1.00 87.56 179 ASN A O 1
ATOM 1411 N N . LEU A 1 180 ? 0.060 6.579 -17.731 1.00 89.44 180 LEU A N 1
ATOM 1412 C CA . LEU A 1 180 ? 0.833 5.452 -17.202 1.00 89.44 180 LEU A CA 1
ATOM 1413 C C . LEU A 1 180 ? 1.775 4.799 -18.228 1.00 89.44 180 LEU A C 1
ATOM 1415 O O . LEU A 1 180 ? 2.103 3.617 -18.115 1.00 89.44 180 LEU A O 1
ATOM 1419 N N . LYS A 1 181 ? 2.234 5.568 -19.218 1.00 93.19 181 LYS A N 1
ATOM 1420 C CA . LYS A 1 181 ? 3.153 5.115 -20.268 1.00 93.19 181 LYS A CA 1
ATOM 1421 C C . LYS A 1 181 ? 4.559 5.639 -20.044 1.00 93.19 181 LYS A C 1
ATOM 1423 O O . LYS A 1 181 ? 4.752 6.716 -19.486 1.00 93.19 181 LYS A O 1
ATOM 1428 N N . PHE A 1 182 ? 5.548 4.903 -20.529 1.00 95.56 182 PHE A N 1
ATOM 1429 C CA . PHE A 1 182 ? 6.935 5.354 -20.574 1.00 95.56 182 PHE A CA 1
ATOM 1430 C C . PHE A 1 182 ? 7.538 5.104 -21.954 1.00 95.56 182 PHE A C 1
ATOM 1432 O O . PHE A 1 182 ? 7.092 4.229 -22.704 1.00 95.56 182 PHE A O 1
ATOM 1439 N N . LYS A 1 183 ? 8.547 5.903 -22.303 1.00 97.00 183 LYS A N 1
ATOM 1440 C CA . LYS A 1 183 ? 9.257 5.806 -23.576 1.00 97.00 183 LYS A CA 1
ATOM 1441 C C . LYS A 1 183 ? 10.671 6.358 -23.444 1.00 97.00 183 LYS A C 1
ATOM 1443 O O . LYS A 1 183 ? 10.839 7.499 -23.027 1.00 97.00 183 LYS A O 1
ATOM 1448 N N . THR A 1 184 ? 11.663 5.590 -23.874 1.00 97.06 184 THR A N 1
ATOM 1449 C CA . THR A 1 184 ? 13.062 6.021 -23.973 1.00 97.06 184 THR A CA 1
ATOM 1450 C C . THR A 1 184 ? 13.687 5.539 -25.284 1.00 97.06 184 THR A C 1
ATOM 1452 O O . THR A 1 184 ? 13.065 4.797 -26.051 1.00 97.06 184 THR A O 1
ATOM 1455 N N . LYS A 1 185 ? 14.900 6.004 -25.583 1.00 96.50 185 LYS A N 1
ATOM 1456 C CA . LYS A 1 185 ? 15.661 5.635 -26.778 1.00 96.50 185 LYS A CA 1
ATOM 1457 C C . LYS A 1 185 ? 17.097 5.286 -26.412 1.00 96.50 185 LYS A C 1
ATOM 1459 O O . LYS A 1 185 ? 17.698 5.958 -25.580 1.00 96.50 185 LYS A O 1
ATOM 1464 N N . ILE A 1 186 ? 17.648 4.288 -27.089 1.00 94.69 186 ILE A N 1
ATOM 1465 C CA . ILE A 1 186 ? 19.041 3.856 -26.947 1.00 94.69 186 ILE A CA 1
ATOM 1466 C C . ILE A 1 186 ? 19.659 3.692 -28.334 1.00 94.69 186 ILE A C 1
ATOM 1468 O O . ILE A 1 186 ? 19.016 3.175 -29.245 1.00 94.69 186 ILE A O 1
ATOM 1472 N N . LYS A 1 187 ? 20.890 4.173 -28.512 1.00 93.88 187 LYS A N 1
ATOM 1473 C CA . LYS A 1 187 ? 21.631 4.047 -29.770 1.00 93.88 187 LYS A CA 1
ATOM 1474 C C . LYS A 1 187 ? 22.565 2.842 -29.680 1.00 93.88 187 LYS A C 1
ATOM 1476 O O . LYS A 1 187 ? 23.373 2.782 -28.757 1.00 93.88 187 LYS A O 1
ATOM 1481 N N . LEU A 1 188 ? 22.481 1.916 -30.635 1.00 93.19 188 LEU A N 1
ATOM 1482 C CA . LEU A 1 188 ? 23.340 0.727 -30.712 1.00 93.19 188 LEU A CA 1
ATOM 1483 C C . LEU A 1 188 ? 24.676 1.039 -31.396 1.00 93.19 188 LEU A C 1
ATOM 1485 O O . LEU A 1 188 ? 25.066 0.390 -32.361 1.00 93.19 188 LEU A O 1
ATOM 1489 N N . ASP A 1 189 ? 25.359 2.066 -30.906 1.00 92.75 189 ASP A N 1
ATOM 1490 C CA . ASP A 1 189 ? 26.631 2.526 -31.458 1.00 92.75 189 ASP A CA 1
ATOM 1491 C C . ASP A 1 189 ? 27.790 1.652 -30.933 1.00 92.75 189 ASP A C 1
ATOM 1493 O O . ASP A 1 189 ? 27.930 1.509 -29.711 1.00 92.75 189 ASP A O 1
ATOM 1497 N N . PRO A 1 190 ? 28.637 1.063 -31.799 1.00 90.44 190 PRO A N 1
ATOM 1498 C CA . PRO A 1 190 ? 29.775 0.255 -31.366 1.00 90.44 190 PRO A CA 1
ATOM 1499 C C . PRO A 1 190 ? 30.749 0.996 -30.445 1.00 90.44 190 PRO A C 1
ATOM 1501 O O . PRO A 1 190 ? 31.356 0.376 -29.572 1.00 90.44 190 PRO A O 1
ATOM 1504 N N . VAL A 1 191 ? 30.869 2.324 -30.577 1.00 90.12 191 VAL A N 1
ATOM 1505 C CA . VAL A 1 191 ? 31.706 3.152 -29.687 1.00 90.12 191 VAL A CA 1
ATOM 1506 C C . VAL A 1 191 ? 31.151 3.174 -28.261 1.00 90.12 191 VAL A C 1
ATOM 1508 O O . VAL A 1 191 ? 31.907 3.315 -27.302 1.00 90.12 191 VAL A O 1
ATOM 1511 N N . LEU A 1 192 ? 29.840 2.973 -28.106 1.00 86.38 192 LEU A N 1
ATOM 1512 C CA . LEU A 1 192 ? 29.166 2.824 -26.814 1.00 86.38 192 LEU A CA 1
ATOM 1513 C C . LEU A 1 192 ? 29.181 1.370 -26.307 1.00 86.38 192 LEU A C 1
ATOM 1515 O O . LEU A 1 192 ? 28.533 1.058 -25.312 1.00 86.38 192 LEU A O 1
ATOM 1519 N N . GLY A 1 193 ? 29.918 0.478 -26.976 1.00 89.38 193 GLY A N 1
ATOM 1520 C CA . GLY A 1 193 ? 30.046 -0.931 -26.608 1.00 89.38 193 GLY A CA 1
ATOM 1521 C C . GLY A 1 193 ? 28.942 -1.830 -27.165 1.00 89.38 193 GLY A C 1
ATOM 1522 O O . GLY A 1 193 ? 28.845 -2.987 -26.753 1.00 89.38 193 GLY A O 1
ATOM 1523 N N . ALA A 1 194 ? 28.103 -1.336 -28.082 1.00 92.69 194 ALA A N 1
ATOM 1524 C CA . ALA A 1 194 ? 27.108 -2.179 -28.733 1.00 92.69 194 ALA A CA 1
ATOM 1525 C C . ALA A 1 194 ? 27.779 -3.204 -29.665 1.00 92.69 194 ALA A C 1
ATOM 1527 O O . ALA A 1 194 ? 28.682 -2.880 -30.435 1.00 92.69 194 ALA A O 1
ATOM 1528 N N . THR A 1 195 ? 27.338 -4.458 -29.605 1.00 95.25 195 THR A N 1
ATOM 1529 C CA . THR A 1 195 ? 27.873 -5.566 -30.404 1.00 95.25 195 THR A CA 1
ATOM 1530 C C . THR A 1 195 ? 26.733 -6.441 -30.912 1.00 95.25 195 THR A C 1
ATOM 1532 O O . THR A 1 195 ? 25.600 -6.342 -30.449 1.00 95.25 195 THR A O 1
ATOM 1535 N N . LEU A 1 196 ? 27.007 -7.292 -31.900 1.00 94.75 196 LEU A N 1
ATOM 1536 C CA . LEU A 1 196 ? 25.996 -8.214 -32.413 1.00 94.75 196 LEU A CA 1
ATOM 1537 C C . LEU A 1 196 ? 25.605 -9.245 -31.346 1.00 94.75 196 LEU A C 1
ATOM 1539 O O . LEU A 1 196 ? 26.466 -9.854 -30.712 1.00 94.75 196 LEU A O 1
ATOM 1543 N N . GLY A 1 197 ? 24.304 -9.483 -31.200 1.00 95.50 197 GLY A N 1
ATOM 1544 C CA . GLY A 1 197 ? 23.756 -10.523 -30.336 1.00 95.50 197 GLY A CA 1
ATOM 1545 C C . GLY A 1 197 ? 22.400 -10.138 -29.758 1.00 95.50 197 GLY A C 1
ATOM 1546 O O . GLY A 1 197 ? 21.748 -9.204 -30.219 1.00 95.50 197 GLY A O 1
ATOM 1547 N N . THR A 1 198 ? 21.964 -10.890 -28.752 1.00 96.31 198 THR A N 1
ATOM 1548 C CA . THR A 1 198 ? 20.667 -10.678 -28.107 1.00 96.31 198 THR A CA 1
ATOM 1549 C C . THR A 1 198 ? 20.792 -9.696 -26.953 1.00 96.31 198 THR A C 1
ATOM 1551 O O . THR A 1 198 ? 21.635 -9.866 -26.075 1.00 96.31 198 THR A O 1
ATOM 1554 N N . TYR A 1 199 ? 19.905 -8.706 -26.946 1.00 95.56 199 TYR A N 1
ATOM 1555 C CA . TYR A 1 199 ? 19.748 -7.745 -25.863 1.00 95.56 199 TYR A CA 1
ATOM 1556 C C . TYR A 1 199 ? 18.481 -8.063 -25.074 1.00 95.56 199 TYR A C 1
ATOM 1558 O O . TYR A 1 199 ? 17.462 -8.453 -25.649 1.00 95.56 199 TYR A O 1
ATOM 1566 N N . L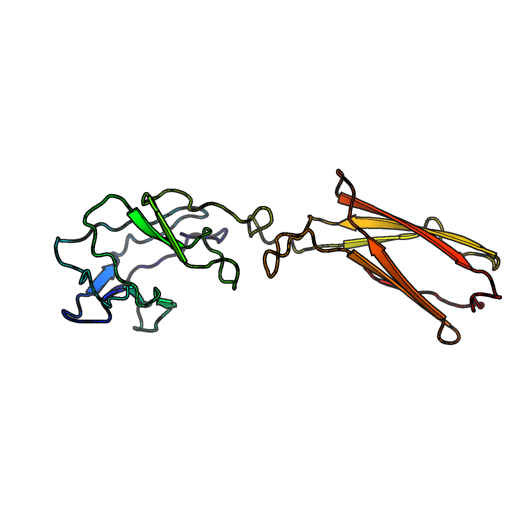YS A 1 200 ? 18.542 -7.884 -23.758 1.00 95.94 200 LYS A N 1
ATOM 1567 C CA . LYS A 1 200 ? 17.422 -8.041 -22.834 1.00 95.94 200 LYS A CA 1
ATOM 1568 C C . LYS A 1 200 ? 17.035 -6.675 -22.282 1.00 95.94 200 LYS A C 1
ATOM 1570 O O . LYS A 1 200 ? 17.907 -5.889 -21.928 1.00 95.94 200 LYS A O 1
ATOM 1575 N N . VAL A 1 201 ? 15.732 -6.409 -22.219 1.00 95.38 201 VAL A N 1
ATOM 1576 C CA . VAL A 1 201 ? 15.178 -5.198 -21.607 1.00 95.38 201 VAL A CA 1
ATOM 1577 C C . VAL A 1 201 ? 14.291 -5.605 -20.437 1.00 95.38 201 VAL A C 1
ATOM 1579 O O . VAL A 1 201 ? 13.354 -6.378 -20.630 1.00 95.38 201 VAL A O 1
ATOM 1582 N N . ASP A 1 202 ? 14.572 -5.066 -19.253 1.00 93.25 202 ASP A N 1
ATOM 1583 C CA . ASP A 1 202 ? 13.806 -5.283 -18.022 1.00 93.25 202 ASP A CA 1
ATOM 1584 C C . ASP A 1 202 ? 13.341 -3.940 -17.432 1.00 93.25 202 ASP A C 1
ATOM 1586 O O . ASP A 1 202 ? 14.053 -2.937 -17.542 1.00 93.25 202 ASP A O 1
ATOM 1590 N N . VAL A 1 203 ? 12.147 -3.926 -16.822 1.00 87.62 203 VAL A N 1
ATOM 1591 C CA . VAL A 1 203 ? 11.504 -2.744 -16.203 1.00 87.62 203 VAL A CA 1
ATOM 1592 C C . VAL A 1 203 ? 10.863 -3.099 -14.873 1.00 87.62 203 VAL A C 1
ATOM 1594 O O . VAL A 1 203 ? 10.000 -4.009 -14.883 1.00 87.62 203 VAL A O 1
#

Solvent-accessible surface area (backbone atoms only — not comparable to full-atom values): 12324 Å² total; per-residue (Å²): 98,30,69,43,94,53,70,45,79,43,45,54,15,31,47,28,37,76,47,89,84,60,44,71,47,70,37,51,89,78,39,59,30,46,53,77,32,55,77,74,84,87,77,67,87,82,65,64,58,53,60,69,23,30,52,34,36,24,43,68,88,66,50,79,76,49,66,56,70,76,53,64,56,89,66,98,60,70,53,38,80,39,56,46,28,60,67,54,90,52,94,81,38,41,77,42,80,42,74,58,54,86,71,49,82,54,43,68,54,91,77,52,80,74,66,90,71,68,90,45,66,48,80,45,58,82,62,95,76,79,61,80,63,39,70,50,41,41,37,34,39,41,74,67,75,52,68,41,69,71,99,52,79,41,73,53,66,48,55,41,39,38,42,37,48,98,78,29,72,50,76,47,76,45,67,61,49,97,84,31,35,44,76,54,74,49,68,33,30,56,92,79,49,41,66,90,73,73,70,48,79,49,106

Secondary structure (DSSP, 8-state):
---SSS-EE-TT-EEEESSSS--EEEPPTT-EE-TT--------TTSS-SSSB-EEEE-TTS-EEEE---B-----SSEEEEESSTT--STTS-EEEEE--TTS-----TTS-SS-----EEEEES-S---TTPEEEEEEEESS--EE-SSS-EEPPEEEEEE-GGG-EEEEEE---TTSEEEEEEE--GGGT--SS--EEE-

Radius of gyration: 25.65 Å; Cα contacts (8 Å, |Δi|>4): 384; chains: 1; bounding box: 55×35×72 Å

Foldseek 3Di:
DAQDQAKDFQQQKWKFKPDDPGDIDGDHRPRIAHHPWDDFDDDDPPRFDQAQIKIFIGGNVRHTPDMDPRDHDPDPDQWDWDFQFPPDDDPNRDTDIDGDDGGHTSDHPPPHDPDPPDFDKDKDWPDDDDDAQDKIKIKIFTPDWDWDPPPHTDTDWDKKWKADPPRDIDIDTDAQDPRRMDIDMDTQHVVSVRDDDDMDIDD

Mean predicted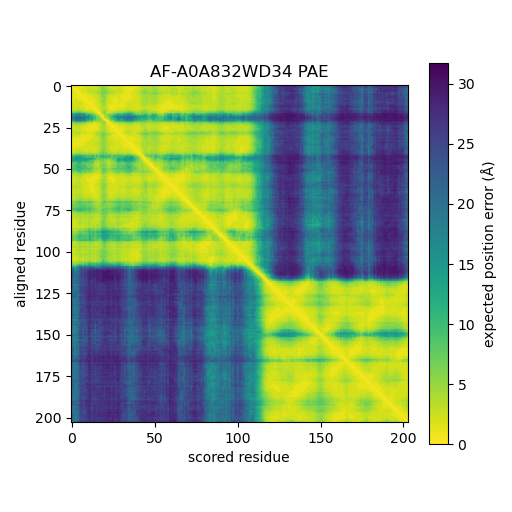 aligned error: 14.1 Å